Protein AF-A0A315V9Z5-F1 (afdb_monomer_lite)

Structure (mmCIF, N/CA/C/O backbone):
data_AF-A0A315V9Z5-F1
#
_entry.id   AF-A0A315V9Z5-F1
#
loop_
_atom_site.group_PDB
_atom_site.id
_atom_site.type_symbol
_atom_site.label_atom_id
_atom_site.label_alt_id
_atom_site.label_comp_id
_atom_site.label_asym_id
_atom_site.label_entity_id
_atom_site.label_seq_id
_atom_site.pdbx_PDB_ins_code
_atom_site.Cartn_x
_atom_site.Cartn_y
_atom_site.Cartn_z
_atom_site.occupancy
_atom_site.B_iso_or_equiv
_atom_site.auth_seq_id
_atom_site.auth_comp_id
_atom_site.auth_asym_id
_atom_site.auth_atom_id
_atom_site.pdbx_PDB_model_num
ATOM 1 N N . MET A 1 1 ? -3.131 -20.290 6.566 1.00 26.69 1 MET A N 1
ATOM 2 C CA . MET A 1 1 ? -3.897 -19.032 6.702 1.00 26.69 1 MET A CA 1
ATOM 3 C C . MET A 1 1 ? -3.314 -18.050 5.711 1.00 26.69 1 MET A C 1
ATOM 5 O O . MET A 1 1 ? -2.236 -17.522 5.949 1.00 26.69 1 MET A O 1
ATOM 9 N N . VAL A 1 2 ? -3.954 -17.948 4.553 1.00 24.91 2 VAL A N 1
ATOM 10 C CA . VAL A 1 2 ? -3.508 -17.170 3.398 1.00 24.91 2 VAL A CA 1
ATOM 11 C C . VAL A 1 2 ? -4.516 -16.037 3.210 1.00 24.91 2 VAL A C 1
ATOM 13 O O . VAL A 1 2 ? -5.715 -16.285 3.276 1.00 24.91 2 VAL A O 1
ATOM 16 N N . ASN A 1 3 ? -3.983 -14.833 2.989 1.00 29.97 3 ASN A N 1
ATOM 17 C CA . ASN A 1 3 ? -4.651 -13.592 2.585 1.00 29.97 3 ASN A CA 1
ATOM 18 C C . ASN A 1 3 ? -5.651 -12.970 3.579 1.00 29.97 3 ASN A C 1
ATOM 20 O O . ASN A 1 3 ? -6.036 -13.560 4.581 1.00 29.97 3 ASN A O 1
ATOM 24 N N . SER A 1 4 ? -5.991 -11.720 3.270 1.00 28.45 4 SER A N 1
ATOM 25 C CA . SER A 1 4 ? -6.770 -10.746 4.035 1.00 28.45 4 SER A CA 1
ATOM 26 C C . SER A 1 4 ? -6.000 -9.913 5.045 1.00 28.45 4 SER A C 1
ATOM 28 O O . SER A 1 4 ? -5.252 -10.386 5.902 1.00 28.45 4 SER A O 1
ATOM 30 N N . VAL A 1 5 ? -6.213 -8.612 4.896 1.00 32.12 5 VAL A N 1
ATOM 31 C CA . VAL A 1 5 ? -5.803 -7.584 5.831 1.00 32.12 5 VAL A CA 1
ATOM 32 C C . VAL A 1 5 ? -6.252 -8.018 7.224 1.00 32.12 5 VAL A C 1
ATOM 34 O O . VAL A 1 5 ? -7.415 -8.367 7.422 1.00 32.12 5 VAL A O 1
ATOM 37 N N . LYS A 1 6 ? -5.320 -8.091 8.179 1.00 34.19 6 LYS A N 1
ATOM 38 C CA . LYS A 1 6 ? -5.619 -8.565 9.534 1.00 34.19 6 LYS A CA 1
ATOM 39 C C . LYS A 1 6 ? -6.559 -7.575 10.222 1.00 34.19 6 LYS A C 1
ATOM 41 O O . LYS A 1 6 ? -6.104 -6.678 10.923 1.00 34.19 6 LYS A O 1
ATOM 46 N N . CYS A 1 7 ? -7.865 -7.764 10.080 1.00 34.59 7 CYS A N 1
ATOM 47 C CA . CYS A 1 7 ? -8.822 -7.266 11.052 1.00 34.59 7 CYS A CA 1
ATOM 48 C C . CYS A 1 7 ? -8.898 -8.308 12.176 1.00 34.59 7 CYS A C 1
ATOM 50 O O . CYS A 1 7 ? -9.718 -9.223 12.152 1.00 34.59 7 CYS A O 1
ATOM 52 N N . CYS A 1 8 ? -7.980 -8.227 13.142 1.00 33.66 8 CYS A N 1
ATOM 53 C CA . CYS A 1 8 ? -8.177 -8.929 14.407 1.00 33.66 8 CYS A CA 1
ATOM 54 C C . CYS A 1 8 ? -9.201 -8.123 15.206 1.00 33.66 8 CYS A C 1
ATOM 56 O O . CYS A 1 8 ? -8.848 -7.146 15.865 1.00 33.66 8 CYS A O 1
ATOM 58 N N . VAL A 1 9 ? -10.470 -8.519 15.137 1.00 34.41 9 VAL A N 1
ATOM 59 C CA . VAL A 1 9 ? -11.463 -8.067 16.110 1.00 34.41 9 VAL A CA 1
ATOM 60 C C . VAL A 1 9 ? -11.293 -8.941 17.346 1.00 34.41 9 VAL A C 1
ATOM 62 O O . VAL A 1 9 ? -11.812 -10.055 17.417 1.00 34.41 9 VAL A O 1
ATOM 65 N N . GLU A 1 10 ? -10.515 -8.466 18.316 1.00 33.28 10 GLU A N 1
ATOM 66 C CA . GLU A 1 10 ? -10.499 -9.082 19.639 1.00 33.28 10 GLU A CA 1
ATOM 67 C C . GLU A 1 10 ? -11.743 -8.603 20.397 1.00 33.28 10 GLU A C 1
ATOM 69 O O . GLU A 1 10 ? -11.770 -7.516 20.971 1.00 33.28 10 GLU A O 1
ATOM 74 N N . VAL A 1 11 ? -12.809 -9.404 20.358 1.00 33.16 11 VAL A N 1
ATOM 75 C CA . VAL A 1 11 ? -13.989 -9.192 21.202 1.00 33.16 11 VAL A CA 1
ATOM 76 C C . VAL A 1 11 ? -13.659 -9.741 22.591 1.00 33.16 11 VAL A C 1
ATOM 78 O O . VAL A 1 11 ? -13.939 -10.902 22.891 1.00 33.16 11 VAL A O 1
ATOM 81 N N . GLN A 1 12 ? -13.037 -8.934 23.453 1.00 32.81 12 GLN A N 1
ATOM 82 C CA . GLN A 1 12 ? -12.938 -9.282 24.872 1.00 32.81 12 GLN A CA 1
ATOM 83 C C . GLN A 1 12 ? -14.286 -9.012 25.547 1.00 32.81 12 GLN A C 1
ATOM 85 O O . GLN A 1 12 ? -14.516 -7.953 26.125 1.00 32.81 12 GLN A O 1
ATOM 90 N N . GLN A 1 13 ? -15.195 -9.991 25.494 1.00 31.02 13 GLN A N 1
ATOM 91 C CA . GLN A 1 13 ? -16.302 -10.016 26.446 1.00 31.02 13 GLN A CA 1
ATOM 92 C C . GLN A 1 13 ? -15.731 -10.268 27.841 1.00 31.02 13 GLN A C 1
ATOM 94 O O . GLN A 1 13 ? -14.993 -11.222 28.085 1.00 31.02 13 GLN A O 1
ATOM 99 N N . ASN A 1 14 ? -16.047 -9.345 28.738 1.00 28.72 14 ASN A N 1
ATOM 100 C CA . ASN A 1 14 ? -15.496 -9.228 30.074 1.00 28.72 14 ASN A CA 1
ATOM 101 C C . ASN A 1 14 ? -15.898 -10.438 30.947 1.00 28.72 14 ASN A C 1
ATOM 103 O O . ASN A 1 14 ? -16.959 -10.428 31.568 1.00 28.72 14 ASN A O 1
ATOM 107 N N . GLN A 1 15 ? -15.063 -11.480 31.012 1.00 30.72 15 GLN A N 1
ATOM 108 C CA . GLN A 1 15 ? -15.116 -12.510 32.057 1.00 30.72 15 GLN A CA 1
ATOM 109 C C . GLN A 1 15 ? -13.707 -12.823 32.587 1.00 30.72 15 GLN A C 1
ATOM 111 O O . GLN A 1 15 ? -12.725 -12.864 31.849 1.00 30.72 15 GLN A O 1
ATOM 116 N N . ARG A 1 16 ? -13.629 -12.945 33.917 1.00 30.02 16 ARG A N 1
ATOM 117 C CA . ARG A 1 16 ? -12.427 -12.891 34.767 1.00 30.02 16 ARG A CA 1
ATOM 118 C C . ARG A 1 16 ? -11.393 -14.004 34.507 1.00 30.02 16 ARG A C 1
ATOM 120 O O . ARG A 1 16 ? -11.752 -15.142 34.249 1.00 30.02 16 ARG A O 1
ATOM 127 N N . CYS A 1 17 ? -10.128 -13.605 34.692 1.00 30.67 17 CYS A N 1
ATOM 128 C CA . CYS A 1 17 ? -8.871 -14.327 34.964 1.00 30.67 17 CYS A CA 1
ATOM 129 C C . CYS A 1 17 ? -8.783 -15.862 34.844 1.00 30.67 17 CYS A C 1
ATOM 131 O O . CYS A 1 17 ? -9.481 -16.597 35.532 1.00 30.67 17 CYS A O 1
ATOM 133 N N . GLY A 1 18 ? -7.718 -16.312 34.166 1.00 28.02 18 GLY A N 1
ATOM 134 C CA . GLY A 1 18 ? -7.110 -17.635 34.344 1.00 28.02 18 GLY A CA 1
ATOM 135 C C . GLY A 1 18 ? -6.062 -17.947 33.267 1.00 28.02 18 GLY A C 1
ATOM 136 O O . GLY A 1 18 ? -6.334 -17.839 32.078 1.00 28.02 18 GLY A O 1
ATOM 137 N N . SER A 1 19 ? -4.848 -18.286 33.685 1.00 35.38 19 SER A N 1
ATOM 138 C CA . SER A 1 19 ? -3.609 -18.399 32.907 1.00 35.38 19 SER A CA 1
ATOM 139 C C . SER A 1 19 ? -3.633 -19.461 31.788 1.00 35.38 19 SER A C 1
ATOM 141 O O . SER A 1 19 ? -3.708 -20.650 32.068 1.00 35.38 19 SER A O 1
ATOM 143 N N . SER A 1 20 ? -3.516 -19.043 30.520 1.00 33.03 20 SER A N 1
ATOM 144 C CA . SER A 1 20 ? -2.887 -19.773 29.392 1.00 33.03 20 SER A CA 1
ATOM 145 C C . SER A 1 20 ? -3.008 -18.936 28.105 1.00 33.03 20 SER A C 1
ATOM 147 O O . SER A 1 20 ? -4.073 -18.421 27.745 1.00 33.03 20 SER A O 1
ATOM 149 N N . ILE A 1 21 ? -1.876 -18.716 27.436 1.00 46.12 21 ILE A N 1
ATOM 150 C CA . ILE A 1 21 ? -1.764 -17.877 26.238 1.00 46.12 21 ILE A CA 1
ATOM 151 C C . ILE A 1 21 ? -2.423 -18.630 25.067 1.00 46.12 21 ILE A C 1
ATOM 153 O O . ILE A 1 21 ? -1.930 -19.660 24.627 1.00 46.12 21 ILE A O 1
ATOM 157 N N . PHE A 1 22 ? -3.574 -18.108 24.622 1.00 39.97 22 PHE A N 1
ATOM 158 C CA . PHE A 1 22 ? -4.490 -18.622 23.588 1.00 39.97 22 PHE A CA 1
ATOM 159 C C . PHE A 1 22 ? -5.373 -19.833 23.944 1.00 39.97 22 PHE A C 1
ATOM 161 O O . PHE A 1 22 ? -5.335 -20.873 23.297 1.00 39.97 22 PHE A O 1
ATOM 168 N N . SER A 1 23 ? -6.293 -19.664 24.900 1.00 36.78 23 SER A N 1
ATOM 169 C CA . SER A 1 23 ? -7.534 -20.459 24.907 1.00 36.78 23 SER A CA 1
ATOM 170 C C . SER A 1 23 ? -8.282 -20.397 23.560 1.00 36.78 23 SER A C 1
ATOM 172 O O . SER A 1 23 ? -8.574 -19.323 23.019 1.00 36.78 23 SER A O 1
ATOM 174 N N . VAL A 1 24 ? -8.598 -21.580 23.034 1.00 42.47 24 VAL A N 1
ATOM 175 C CA . VAL A 1 24 ? -9.500 -21.805 21.898 1.00 42.47 24 VAL A CA 1
ATOM 176 C C . VAL A 1 24 ? -10.834 -21.097 22.182 1.00 42.47 24 VAL A C 1
ATOM 178 O O . VAL A 1 24 ? -11.410 -21.279 23.251 1.00 42.47 24 VAL A O 1
ATOM 181 N N . GLY A 1 25 ? -11.301 -20.252 21.255 1.00 63.09 25 GLY A N 1
ATOM 182 C CA . GLY A 1 25 ? -12.595 -19.553 21.347 1.00 63.09 25 GLY A CA 1
ATOM 183 C C . GLY A 1 25 ? -12.552 -18.023 21.483 1.00 63.09 25 GLY A C 1
ATOM 184 O O . GLY A 1 25 ? -13.593 -17.390 21.327 1.00 63.09 25 GLY A O 1
ATOM 185 N N . ARG A 1 26 ? -11.382 -17.402 21.713 1.00 82.88 26 ARG A N 1
ATOM 186 C CA . ARG A 1 26 ? -11.255 -15.927 21.843 1.00 82.88 26 ARG A CA 1
ATOM 187 C C . ARG A 1 26 ? -10.955 -15.171 20.545 1.00 82.88 26 ARG A C 1
ATOM 189 O O . ARG A 1 26 ? -11.132 -13.959 20.495 1.00 82.88 26 ARG A O 1
ATOM 196 N N . VAL A 1 27 ? -10.505 -15.867 19.503 1.00 85.00 27 VAL A N 1
ATOM 197 C CA . VAL A 1 27 ? -10.177 -15.275 18.198 1.00 85.00 27 VAL A CA 1
ATOM 198 C C . VAL A 1 27 ? -11.054 -15.921 17.137 1.00 85.00 27 VAL A C 1
ATOM 200 O O . VAL A 1 27 ? -11.088 -17.146 17.024 1.00 85.00 27 VAL A O 1
ATOM 203 N N . LYS A 1 28 ? -11.749 -15.096 16.355 1.00 85.94 28 LYS A N 1
ATOM 204 C CA . LYS A 1 28 ? -12.573 -15.534 15.228 1.00 85.94 28 LYS A CA 1
ATOM 205 C C . LYS A 1 28 ? -11.993 -14.939 13.940 1.00 85.94 28 LYS A C 1
ATOM 207 O O . LYS A 1 28 ? -12.144 -13.738 13.726 1.00 85.94 28 LYS A O 1
ATOM 212 N N . PRO A 1 29 ? -11.273 -15.728 13.124 1.00 87.69 29 PRO A N 1
ATOM 213 C CA . PRO A 1 29 ? -10.699 -15.224 11.886 1.00 87.69 29 PRO A CA 1
ATOM 214 C C . PRO A 1 29 ? -11.799 -15.007 10.846 1.00 87.69 29 PRO A C 1
ATOM 216 O O . PRO A 1 29 ? -12.636 -15.882 10.630 1.00 87.69 29 PRO A O 1
ATOM 219 N N . LEU A 1 30 ? -11.760 -13.855 10.182 1.00 88.81 30 LEU A N 1
ATOM 220 C CA . LEU A 1 30 ? -12.608 -13.536 9.041 1.00 88.81 30 LEU A CA 1
ATOM 221 C C . LEU A 1 30 ? -11.722 -13.290 7.828 1.00 88.81 30 LEU A C 1
ATOM 223 O O . LEU A 1 30 ? -10.805 -12.471 7.880 1.00 88.81 30 LEU A O 1
ATOM 227 N N . LEU A 1 31 ? -11.993 -14.019 6.750 1.00 90.25 31 LEU A N 1
ATOM 228 C CA . LEU A 1 31 ? -11.321 -13.824 5.476 1.00 90.25 31 LEU A CA 1
ATOM 229 C C . LEU A 1 31 ? -12.132 -12.819 4.659 1.00 90.25 31 LEU A C 1
ATOM 231 O O . LEU A 1 31 ? -13.250 -13.119 4.246 1.00 90.25 31 LEU A O 1
ATOM 235 N N . GLY A 1 32 ? -11.566 -11.636 4.442 1.00 90.50 32 GLY A N 1
ATOM 236 C CA . GLY A 1 32 ? -12.125 -10.653 3.528 1.00 90.50 32 GLY A CA 1
ATOM 237 C C . GLY A 1 32 ? -11.253 -9.430 3.272 1.00 90.50 32 GLY A C 1
ATOM 238 O O . GLY A 1 32 ? -10.163 -9.278 3.828 1.00 90.50 32 GLY A O 1
ATOM 239 N N . ARG A 1 33 ? -11.728 -8.567 2.384 1.00 91.12 33 ARG A N 1
ATOM 240 C CA . ARG A 1 33 ? -11.227 -7.210 2.161 1.00 91.12 33 ARG A CA 1
ATOM 241 C C . ARG A 1 33 ? -11.829 -6.263 3.202 1.00 91.12 33 ARG A C 1
ATOM 243 O O . ARG A 1 33 ? -12.778 -6.616 3.901 1.00 91.12 33 ARG A O 1
ATOM 250 N N . PHE A 1 34 ? -11.296 -5.054 3.323 1.00 89.38 34 PHE A N 1
ATOM 251 C CA . PHE A 1 34 ? -11.876 -4.054 4.219 1.00 89.38 34 PHE A CA 1
ATOM 252 C C . PHE A 1 34 ? -13.230 -3.549 3.723 1.00 89.38 34 PHE A C 1
ATOM 254 O O . PHE A 1 34 ? -14.106 -3.275 4.540 1.00 89.38 34 PHE A O 1
ATOM 261 N N . SER A 1 35 ? -13.437 -3.523 2.408 1.00 89.44 35 SER A N 1
ATOM 262 C CA . SER A 1 35 ? -14.747 -3.318 1.785 1.00 89.44 35 SER A CA 1
ATOM 263 C C . SER A 1 35 ? -15.793 -4.369 2.169 1.00 89.44 35 SER A C 1
ATOM 265 O O . SER A 1 35 ? -16.982 -4.071 2.193 1.00 89.44 35 SER A O 1
ATOM 267 N N . GLU A 1 36 ? -15.368 -5.575 2.548 1.00 92.44 36 GLU A N 1
ATOM 268 C CA . GLU A 1 36 ? -16.249 -6.670 2.975 1.00 92.44 36 GLU A CA 1
ATOM 269 C C . GLU A 1 36 ? -16.503 -6.657 4.497 1.00 92.44 36 GLU A C 1
ATOM 271 O O . GLU A 1 36 ? -17.314 -7.438 5.000 1.00 92.44 36 GLU A O 1
ATOM 276 N N . LEU A 1 37 ? -15.821 -5.786 5.256 1.00 90.75 37 LEU A N 1
ATOM 277 C CA . LEU A 1 37 ? -15.784 -5.849 6.719 1.00 90.75 37 LEU A CA 1
ATOM 278 C C . LEU A 1 37 ? -17.164 -5.666 7.362 1.00 90.75 37 LEU A C 1
ATOM 280 O O . LEU A 1 37 ? -17.493 -6.383 8.302 1.00 90.75 37 LEU A O 1
ATOM 284 N N . GLU A 1 38 ? -17.989 -4.747 6.863 1.00 90.25 38 GLU A N 1
ATOM 285 C CA . GLU A 1 38 ? -19.333 -4.513 7.408 1.00 90.25 38 GLU A CA 1
ATOM 286 C C . GLU A 1 38 ? -20.228 -5.755 7.287 1.00 90.25 38 GLU A C 1
ATOM 288 O O . GLU A 1 38 ? -20.870 -6.166 8.259 1.00 90.25 38 GLU A O 1
ATOM 293 N N . ALA A 1 39 ? -20.213 -6.400 6.118 1.00 92.88 39 ALA A N 1
ATOM 294 C CA . ALA A 1 39 ? -20.953 -7.633 5.879 1.00 92.88 39 ALA A CA 1
ATOM 295 C C . ALA A 1 39 ? -20.433 -8.774 6.767 1.00 92.88 39 ALA A C 1
ATOM 297 O O . ALA A 1 39 ? -21.218 -9.511 7.364 1.00 92.88 39 ALA A O 1
ATOM 298 N N . LEU A 1 40 ? -19.111 -8.891 6.919 1.00 92.75 40 LEU A N 1
ATOM 299 C CA . LEU A 1 40 ? -18.489 -9.904 7.772 1.00 92.75 40 LEU A CA 1
ATOM 300 C C . LEU A 1 40 ? -18.859 -9.730 9.251 1.00 92.75 40 LEU A C 1
ATOM 302 O O . LEU A 1 40 ? -19.211 -10.708 9.910 1.00 92.75 40 LEU A O 1
ATOM 306 N N . LEU A 1 41 ? -18.832 -8.498 9.770 1.00 91.06 41 LEU A N 1
ATOM 307 C CA . LEU A 1 41 ? -19.254 -8.198 11.142 1.00 91.06 41 LEU A CA 1
ATOM 308 C C . LEU A 1 41 ? -20.744 -8.496 11.348 1.00 91.06 41 LEU A C 1
ATOM 310 O O . LEU A 1 41 ? -21.119 -9.103 12.355 1.00 91.06 41 LEU A O 1
ATOM 314 N N . SER A 1 42 ? -21.578 -8.136 10.372 1.00 91.50 42 SER A N 1
ATOM 315 C CA . SER A 1 42 ? -23.021 -8.396 10.402 1.00 91.50 42 SER A CA 1
ATOM 316 C C . SER A 1 42 ? -23.325 -9.896 10.433 1.00 91.50 42 SER A C 1
ATOM 318 O O . SER A 1 42 ? -24.103 -10.347 11.271 1.00 91.50 42 SER A O 1
ATOM 320 N N . ASN A 1 43 ? -22.635 -10.696 9.613 1.00 92.75 43 ASN A N 1
ATOM 321 C CA . ASN A 1 43 ? -22.766 -12.159 9.595 1.00 92.75 43 ASN A CA 1
ATOM 322 C C . ASN A 1 43 ? -22.348 -12.815 10.921 1.00 92.75 43 ASN A C 1
ATOM 324 O O . ASN A 1 43 ? -22.820 -13.896 11.269 1.00 92.75 43 ASN A O 1
ATOM 328 N N . MET A 1 44 ? -21.479 -12.157 11.690 1.00 89.81 44 MET A N 1
ATOM 329 C CA . MET A 1 44 ? -21.108 -12.581 13.039 1.00 89.81 44 MET A CA 1
ATOM 330 C C . MET A 1 44 ? -22.071 -12.101 14.132 1.00 89.81 44 MET A C 1
ATOM 332 O O . MET A 1 44 ? -21.835 -12.388 15.309 1.00 89.81 44 MET A O 1
ATOM 336 N N . ASN A 1 45 ? -23.134 -11.378 13.770 1.00 91.44 45 ASN A N 1
ATOM 337 C CA . ASN A 1 45 ? -24.039 -10.682 14.685 1.00 91.44 45 ASN A CA 1
ATOM 338 C C . ASN A 1 45 ? -23.324 -9.654 15.584 1.00 91.44 45 ASN A C 1
ATOM 340 O O . ASN A 1 45 ? -23.743 -9.407 16.719 1.00 91.44 45 ASN A O 1
ATOM 344 N N . ILE A 1 46 ? -22.234 -9.050 15.096 1.00 88.69 46 ILE A N 1
ATOM 345 C CA . ILE A 1 46 ? -21.551 -7.956 15.792 1.00 88.69 46 ILE A CA 1
ATOM 346 C C . ILE A 1 46 ? -22.309 -6.665 15.494 1.00 88.69 46 ILE A C 1
ATOM 348 O O . ILE A 1 46 ? -22.385 -6.215 14.355 1.00 88.69 46 ILE A O 1
ATOM 352 N N . LYS A 1 47 ? -22.884 -6.065 16.538 1.00 88.31 47 LYS A N 1
ATOM 353 C CA . LYS A 1 47 ? -23.674 -4.835 16.420 1.00 88.31 47 LYS A CA 1
ATOM 354 C C . LYS A 1 47 ? -22.772 -3.618 16.216 1.00 88.31 47 LYS A C 1
ATOM 356 O O . LYS A 1 47 ? -21.681 -3.542 16.787 1.00 88.31 47 LYS A O 1
ATOM 361 N N . SER A 1 48 ? -23.258 -2.619 15.489 1.00 89.44 48 SER A N 1
ATOM 362 C CA . SER A 1 48 ? -22.628 -1.296 15.450 1.00 89.44 48 SER A CA 1
ATOM 363 C C . SER A 1 48 ? -22.482 -0.725 16.863 1.00 89.44 48 SER A C 1
ATOM 365 O O . SER A 1 48 ? -23.332 -0.945 17.725 1.00 89.44 48 SER A O 1
ATOM 367 N N . GLY A 1 49 ? -21.387 -0.012 17.118 1.00 90.62 49 GLY A N 1
ATOM 368 C CA . GLY A 1 49 ? -21.110 0.557 18.436 1.00 90.62 49 GLY A CA 1
ATOM 369 C C . GLY A 1 49 ? -20.797 -0.458 19.543 1.00 90.62 49 GLY A C 1
ATOM 370 O O . GLY A 1 49 ? -20.873 -0.091 20.711 1.00 90.62 49 GLY A O 1
ATOM 371 N N . SER A 1 50 ? -20.470 -1.714 19.217 1.00 91.31 50 SER A N 1
ATOM 372 C CA . SER A 1 50 ? -20.195 -2.759 20.219 1.00 91.31 50 SER A CA 1
ATOM 373 C C . SER A 1 50 ? -18.717 -3.127 20.377 1.00 91.31 50 SER A C 1
ATOM 375 O O . SER A 1 50 ? -18.373 -3.838 21.318 1.00 91.31 50 SER A O 1
ATOM 377 N N . ILE A 1 51 ? -17.832 -2.641 19.498 1.00 93.06 51 ILE A N 1
ATOM 378 C CA . ILE A 1 51 ? -16.403 -2.985 19.518 1.00 93.06 51 ILE A CA 1
ATOM 379 C C . ILE A 1 51 ? -15.622 -2.021 20.423 1.00 93.06 51 ILE A C 1
ATOM 381 O O . ILE A 1 51 ? -15.729 -0.804 20.292 1.00 93.06 51 ILE A O 1
ATOM 385 N N . ASP A 1 52 ? -14.783 -2.543 21.319 1.00 93.62 52 ASP A N 1
ATOM 386 C CA . ASP A 1 52 ? -13.954 -1.724 22.218 1.00 93.62 52 ASP A CA 1
ATOM 387 C C . ASP A 1 52 ? -12.766 -1.058 21.517 1.00 93.62 52 ASP A C 1
ATOM 389 O O . ASP A 1 52 ? -12.404 0.085 21.818 1.00 93.62 52 ASP A O 1
ATOM 393 N N . ALA A 1 53 ? -12.130 -1.787 20.602 1.00 95.25 53 ALA A N 1
ATOM 394 C CA . ALA A 1 53 ? -10.961 -1.327 19.878 1.00 95.25 53 ALA A CA 1
ATOM 395 C C . ALA A 1 53 ? -10.871 -1.951 18.483 1.00 95.25 53 ALA A C 1
ATOM 397 O O . ALA A 1 53 ? -11.216 -3.112 18.281 1.00 95.25 53 ALA A O 1
ATOM 398 N N . VAL A 1 54 ? -10.349 -1.180 17.533 1.00 94.62 54 VAL A N 1
ATOM 399 C CA . VAL A 1 54 ? -10.024 -1.633 16.181 1.00 94.62 54 VAL A CA 1
ATOM 400 C C . VAL A 1 54 ? -8.555 -1.330 15.922 1.00 94.62 54 VAL A C 1
ATOM 402 O O . VAL A 1 54 ? -8.108 -0.196 16.098 1.00 94.62 54 VAL A O 1
ATOM 405 N N . LEU A 1 55 ? -7.811 -2.347 15.489 1.00 95.75 55 LEU A N 1
ATOM 406 C CA . LEU A 1 55 ? -6.449 -2.217 14.988 1.00 95.75 55 LEU A CA 1
ATOM 407 C C . LEU A 1 55 ? -6.453 -2.459 13.478 1.00 95.75 55 LEU A C 1
ATOM 409 O O . LEU A 1 55 ? -6.805 -3.548 13.032 1.00 95.75 55 LEU A O 1
ATOM 413 N N . LEU A 1 56 ? -6.033 -1.457 12.709 1.00 94.31 56 LEU A N 1
ATOM 4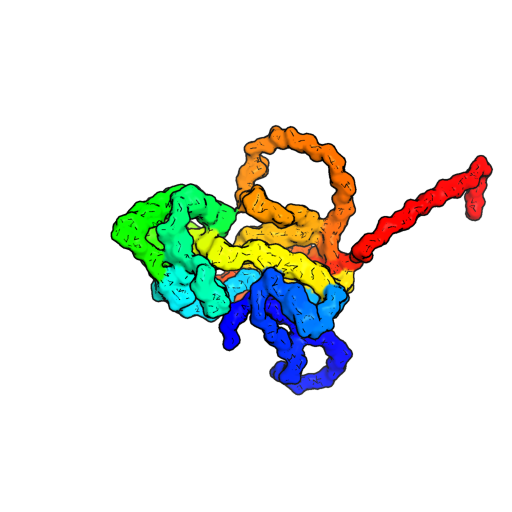14 C CA . LEU A 1 56 ? -5.799 -1.576 11.273 1.00 94.31 56 LEU A CA 1
ATOM 415 C C . LEU A 1 56 ? -4.296 -1.508 11.007 1.00 94.31 56 LEU A C 1
ATOM 417 O O . LEU A 1 56 ? -3.657 -0.484 11.249 1.00 94.31 56 LEU A O 1
ATOM 421 N N . ASP A 1 57 ? -3.739 -2.603 10.507 1.00 93.12 57 ASP A N 1
ATOM 422 C CA . ASP A 1 57 ? -2.369 -2.667 10.008 1.00 93.12 57 ASP A CA 1
ATOM 423 C C . ASP A 1 57 ? -2.416 -2.651 8.473 1.00 93.12 57 ASP A C 1
ATOM 425 O O . ASP A 1 57 ? -2.830 -3.632 7.857 1.00 93.12 57 ASP A O 1
ATOM 429 N N . ALA A 1 58 ? -2.061 -1.514 7.864 1.00 89.81 58 ALA A N 1
ATOM 430 C CA . ALA A 1 58 ? -2.130 -1.316 6.412 1.00 89.81 58 ALA A CA 1
ATOM 431 C C . ALA A 1 58 ? -0.961 -1.974 5.650 1.00 89.81 58 ALA A C 1
ATOM 433 O O . ALA A 1 58 ? -0.924 -1.960 4.423 1.00 89.81 58 ALA A O 1
ATOM 434 N N . GLY A 1 59 ? 0.023 -2.536 6.358 1.00 79.00 59 GLY A N 1
ATOM 435 C CA . GLY A 1 59 ? 1.204 -3.122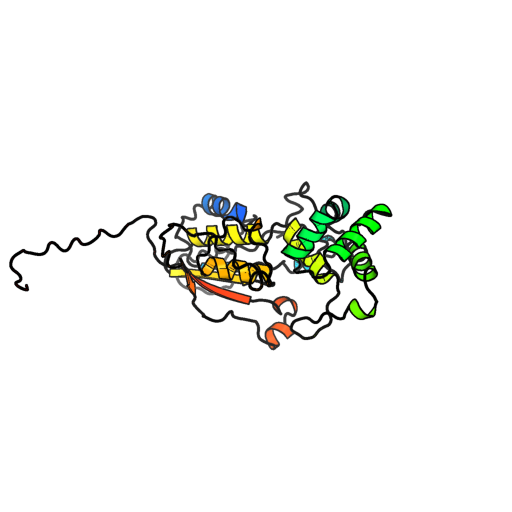 5.736 1.00 79.00 59 GLY A CA 1
ATOM 436 C C . GLY A 1 59 ? 0.927 -4.441 5.017 1.00 79.00 59 GLY A C 1
ATOM 437 O O . GLY A 1 59 ? 0.051 -5.220 5.386 1.00 79.00 59 GLY A O 1
ATOM 438 N N . CYS A 1 60 ? 1.758 -4.753 4.020 1.00 80.50 60 CYS A N 1
ATOM 439 C CA . CYS A 1 60 ? 1.807 -6.104 3.469 1.00 80.50 60 CYS A CA 1
ATOM 440 C C . CYS A 1 60 ? 2.353 -7.086 4.509 1.00 80.50 60 CYS A C 1
ATOM 442 O O . CYS A 1 60 ? 3.310 -6.794 5.232 1.00 80.50 60 CYS A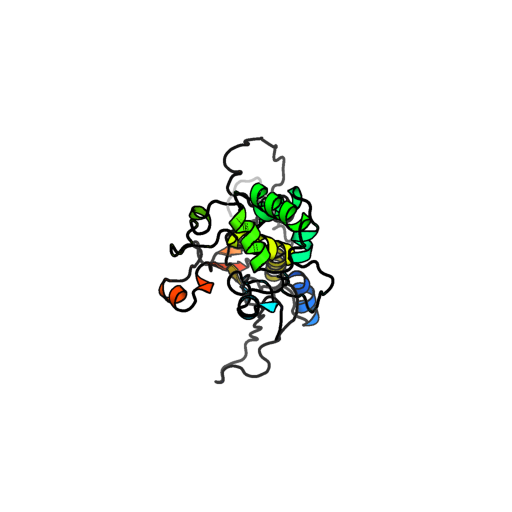 O 1
ATOM 444 N N . SER A 1 61 ? 1.800 -8.293 4.519 1.00 81.75 61 SER A N 1
ATOM 445 C CA . SER A 1 61 ? 2.297 -9.382 5.352 1.00 81.75 61 SER A CA 1
ATOM 446 C C . SER A 1 61 ? 3.706 -9.816 4.937 1.00 81.75 61 SER A C 1
ATOM 448 O O . SER A 1 61 ? 4.094 -9.755 3.767 1.00 81.75 61 SER A O 1
ATOM 450 N N . SER A 1 62 ? 4.463 -10.350 5.896 1.00 79.38 62 SER A N 1
ATOM 451 C CA . SER A 1 62 ? 5.767 -10.955 5.619 1.00 79.38 62 SER A CA 1
ATOM 452 C C . SER A 1 62 ? 5.693 -12.044 4.550 1.00 79.38 62 SER A C 1
ATOM 454 O O . SER A 1 62 ? 6.533 -12.072 3.661 1.00 79.38 62 SER A O 1
ATOM 456 N N . MET A 1 63 ? 4.649 -12.879 4.580 1.00 80.00 63 MET A N 1
ATOM 457 C CA . MET A 1 63 ? 4.456 -13.963 3.612 1.00 80.00 63 MET A CA 1
ATOM 458 C C . MET A 1 63 ? 4.371 -13.445 2.170 1.00 80.00 63 MET A C 1
ATOM 460 O O . MET A 1 63 ? 4.981 -14.033 1.284 1.00 80.00 63 MET A O 1
ATOM 464 N N . GLN A 1 64 ? 3.697 -12.311 1.947 1.00 84.25 64 GLN A N 1
ATOM 465 C CA . GLN A 1 64 ? 3.611 -11.677 0.624 1.00 84.25 64 GLN A CA 1
ATOM 466 C C . GLN A 1 64 ? 4.970 -11.161 0.136 1.00 84.25 64 GLN A C 1
ATOM 468 O O . GLN A 1 64 ? 5.283 -11.271 -1.044 1.00 84.25 64 GLN A O 1
ATOM 473 N N . MET A 1 65 ? 5.786 -10.606 1.035 1.00 81.19 65 MET A N 1
ATOM 474 C CA . MET A 1 65 ? 7.099 -10.052 0.684 1.00 81.19 65 MET A CA 1
ATOM 475 C C . MET A 1 65 ? 8.186 -11.128 0.542 1.00 81.19 65 MET A C 1
ATOM 477 O O . MET A 1 65 ? 9.167 -10.927 -0.177 1.00 81.19 65 MET A O 1
ATOM 481 N N . ASP A 1 66 ? 8.047 -12.244 1.260 1.00 85.25 66 ASP A N 1
ATOM 482 C CA . ASP A 1 66 ? 9.060 -13.296 1.335 1.00 85.25 66 ASP A CA 1
ATOM 483 C C . ASP A 1 66 ? 8.938 -14.357 0.243 1.00 85.25 66 ASP A C 1
ATOM 485 O O . ASP A 1 66 ? 9.959 -14.945 -0.124 1.00 85.25 66 ASP A O 1
ATOM 489 N N . GLN A 1 67 ? 7.740 -14.570 -0.294 1.00 89.69 67 GLN A N 1
ATOM 490 C CA . GLN A 1 67 ? 7.488 -15.495 -1.398 1.00 89.69 67 GLN A CA 1
ATOM 491 C C . GLN A 1 67 ? 7.714 -14.783 -2.733 1.00 89.69 67 GLN A C 1
ATOM 493 O O . GLN A 1 67 ? 7.033 -13.806 -3.049 1.00 89.69 67 GLN A O 1
ATOM 498 N N . ALA A 1 68 ? 8.682 -15.258 -3.517 1.00 92.38 68 ALA A N 1
ATOM 499 C CA . ALA A 1 68 ? 9.026 -14.642 -4.798 1.00 92.38 68 ALA A CA 1
ATOM 500 C C . ALA A 1 68 ? 7.850 -14.722 -5.784 1.00 92.38 68 ALA A C 1
ATOM 502 O O . ALA A 1 68 ? 7.567 -13.770 -6.506 1.00 92.38 68 ALA A O 1
ATOM 503 N N . GLU A 1 69 ? 7.109 -15.826 -5.725 1.00 93.69 69 GLU A N 1
ATOM 504 C CA . GLU A 1 69 ? 5.962 -16.179 -6.561 1.00 93.69 69 GLU A CA 1
ATOM 505 C C . GLU A 1 69 ? 4.817 -15.165 -6.447 1.00 93.69 69 GLU A C 1
ATOM 507 O O . GLU A 1 69 ? 4.031 -15.017 -7.377 1.00 93.69 69 GLU A O 1
ATOM 512 N N . ARG A 1 70 ? 4.745 -14.425 -5.331 1.00 93.62 70 ARG A N 1
ATOM 513 C CA . ARG A 1 70 ? 3.741 -13.377 -5.103 1.00 93.62 70 ARG A CA 1
ATOM 514 C C . ARG A 1 70 ? 4.056 -12.070 -5.841 1.00 93.62 70 ARG A C 1
ATOM 516 O O . ARG A 1 70 ? 3.178 -11.220 -5.966 1.00 93.62 70 ARG A O 1
ATOM 523 N N . GLY A 1 71 ? 5.296 -11.866 -6.292 1.00 94.69 71 GLY A N 1
ATOM 524 C CA . GLY A 1 71 ? 5.666 -10.718 -7.127 1.00 94.69 71 GLY A CA 1
ATOM 525 C C . GLY A 1 71 ? 5.820 -9.371 -6.412 1.00 94.69 71 GLY A C 1
ATOM 526 O O . GLY A 1 71 ? 5.934 -8.343 -7.073 1.00 94.69 71 GLY A O 1
ATOM 527 N N . PHE A 1 72 ? 5.839 -9.333 -5.074 1.00 92.00 72 PHE A N 1
ATOM 528 C CA . PHE A 1 72 ? 5.970 -8.077 -4.309 1.00 92.00 72 PHE A CA 1
ATOM 529 C C . PHE A 1 72 ? 7.422 -7.612 -4.139 1.00 92.00 72 PHE A C 1
ATOM 531 O O . PHE A 1 72 ? 7.680 -6.441 -3.845 1.00 92.00 72 PHE A O 1
ATOM 538 N N . SER A 1 73 ? 8.382 -8.529 -4.263 1.00 88.38 73 SER A N 1
ATOM 539 C CA . SER A 1 73 ? 9.782 -8.253 -3.958 1.00 88.38 73 SER A CA 1
ATOM 540 C C . SER A 1 73 ? 10.547 -7.721 -5.166 1.00 88.38 73 SER A C 1
ATOM 542 O O . SER A 1 73 ? 10.437 -8.230 -6.277 1.00 88.38 73 SER A O 1
ATOM 544 N N . LEU A 1 74 ? 11.394 -6.722 -4.910 1.00 85.44 74 LEU A N 1
ATOM 545 C CA . LEU A 1 74 ? 12.422 -6.264 -5.847 1.00 85.44 74 LEU A CA 1
ATOM 546 C C . LEU A 1 74 ? 13.690 -7.124 -5.809 1.00 85.44 74 LEU A C 1
ATOM 548 O O . LEU A 1 74 ? 14.454 -7.130 -6.767 1.00 85.44 74 LEU A O 1
ATOM 552 N N . SER A 1 75 ? 13.965 -7.792 -4.686 1.00 86.25 75 SER A N 1
ATOM 553 C CA . SER A 1 75 ? 15.201 -8.563 -4.503 1.00 86.25 75 SER A CA 1
ATOM 554 C C . SER A 1 75 ? 15.061 -10.025 -4.913 1.00 86.25 75 SER A C 1
ATOM 556 O O . SER A 1 75 ? 16.065 -10.664 -5.211 1.00 86.25 75 SER A O 1
ATOM 558 N N . LYS A 1 76 ? 13.834 -10.554 -4.928 1.00 89.56 76 LYS A N 1
ATOM 559 C CA . LYS A 1 76 ? 13.524 -11.930 -5.325 1.00 89.56 76 LYS A CA 1
ATOM 560 C C . LYS A 1 76 ? 12.755 -11.892 -6.641 1.00 89.56 76 LYS A C 1
ATOM 562 O O . LYS A 1 76 ? 11.726 -11.225 -6.721 1.00 89.56 76 LYS A O 1
ATOM 567 N N . ASP A 1 77 ? 13.274 -12.570 -7.659 1.00 96.12 77 ASP A N 1
ATOM 568 C CA . ASP A 1 77 ? 12.632 -12.596 -8.971 1.00 96.12 77 ASP A CA 1
ATOM 569 C C . ASP A 1 77 ? 11.439 -13.554 -8.988 1.00 96.12 77 ASP A C 1
ATOM 571 O O . ASP A 1 77 ? 11.564 -14.715 -8.603 1.00 96.12 77 ASP A O 1
ATOM 575 N N . GLY A 1 78 ? 10.301 -13.097 -9.495 1.00 96.62 78 GLY A N 1
ATOM 576 C CA . GLY A 1 78 ? 9.079 -13.889 -9.596 1.00 96.62 78 GLY A CA 1
ATOM 577 C C . GLY A 1 78 ? 8.103 -13.318 -10.622 1.00 96.62 78 GLY A C 1
ATOM 578 O O . GLY A 1 78 ? 8.412 -12.302 -11.253 1.00 96.62 78 GLY A O 1
ATOM 579 N N . PRO A 1 79 ? 6.938 -13.961 -10.815 1.00 97.44 79 PRO A N 1
ATOM 580 C CA . PRO A 1 79 ? 5.864 -13.422 -11.641 1.00 97.44 79 PRO A CA 1
ATOM 581 C C . PRO A 1 79 ? 5.483 -12.017 -11.173 1.00 97.44 79 PRO A C 1
ATOM 583 O O . PRO A 1 79 ? 5.426 -11.746 -9.973 1.00 97.44 79 PRO A O 1
ATOM 586 N N . LEU A 1 80 ? 5.218 -11.112 -12.110 1.00 98.00 80 LEU A N 1
ATOM 587 C CA . LEU A 1 80 ? 4.771 -9.756 -11.809 1.00 98.00 80 LEU A CA 1
ATOM 588 C C . LEU A 1 80 ? 3.272 -9.767 -11.449 1.00 98.00 80 LEU A C 1
ATOM 590 O O . LEU A 1 80 ? 2.441 -9.298 -12.213 1.00 98.00 80 LEU A O 1
ATOM 594 N N . ASP A 1 81 ? 2.925 -10.342 -10.294 1.00 96.94 81 ASP A N 1
ATOM 595 C CA . ASP A 1 81 ? 1.530 -10.500 -9.858 1.00 96.94 81 ASP A CA 1
ATOM 596 C C . ASP A 1 81 ? 1.072 -9.343 -8.947 1.00 96.94 81 ASP A C 1
ATOM 598 O O . ASP A 1 81 ? 0.252 -8.519 -9.346 1.00 96.94 81 ASP A O 1
ATOM 602 N N . MET A 1 82 ? 1.644 -9.236 -7.741 1.00 96.00 82 MET A N 1
ATOM 603 C CA . MET A 1 82 ? 1.317 -8.227 -6.717 1.00 96.00 82 MET A CA 1
ATOM 604 C C . MET A 1 82 ? -0.121 -8.235 -6.174 1.00 96.00 82 MET A C 1
ATOM 606 O O . MET A 1 82 ? -0.444 -7.362 -5.367 1.00 96.00 82 MET A O 1
ATOM 610 N N . ARG A 1 83 ? -0.988 -9.194 -6.521 1.00 94.88 83 ARG A N 1
ATOM 611 C CA . ARG A 1 83 ? -2.317 -9.299 -5.902 1.00 94.88 83 ARG A CA 1
ATOM 612 C C . ARG A 1 83 ? -2.192 -9.848 -4.487 1.00 94.88 83 ARG A C 1
ATOM 614 O O . ARG A 1 83 ? -1.578 -10.891 -4.228 1.00 94.88 83 ARG A O 1
ATOM 621 N N . MET A 1 84 ? -2.803 -9.156 -3.534 1.00 91.81 84 MET A N 1
ATOM 622 C CA . MET A 1 84 ? -2.896 -9.597 -2.147 1.00 91.81 84 MET A CA 1
ATOM 623 C C . MET A 1 84 ? -3.854 -10.770 -2.002 1.00 91.81 84 MET A C 1
ATOM 625 O O . MET A 1 84 ? -3.637 -11.582 -1.110 1.00 91.81 84 MET A O 1
ATOM 629 N N . ASP A 1 85 ? -4.840 -10.883 -2.890 1.00 88.50 85 ASP A N 1
ATOM 630 C CA . ASP A 1 85 ? -5.930 -11.852 -2.809 1.00 88.50 85 ASP A CA 1
ATOM 631 C C . ASP A 1 85 ? -6.219 -12.537 -4.157 1.00 88.50 85 ASP A C 1
ATOM 633 O O . ASP A 1 85 ? -7.366 -12.709 -4.565 1.00 88.50 85 ASP A O 1
ATOM 637 N N . GLY A 1 86 ? -5.150 -12.892 -4.878 1.00 85.81 86 GLY A N 1
ATOM 638 C CA . GLY A 1 86 ? -5.244 -13.467 -6.226 1.00 85.81 86 GLY A CA 1
ATOM 639 C C . GLY A 1 86 ? -5.929 -14.837 -6.289 1.00 85.81 86 GLY A C 1
ATOM 640 O O . GLY A 1 86 ? -6.461 -15.191 -7.330 1.00 85.81 86 GLY A O 1
ATOM 641 N N . GLU A 1 87 ? -5.965 -15.592 -5.185 1.00 86.50 87 GLU A N 1
ATOM 642 C CA . GLU A 1 87 ? -6.646 -16.897 -5.131 1.00 86.50 87 GLU A CA 1
ATOM 643 C C . GLU A 1 87 ? -8.174 -16.758 -5.098 1.00 86.50 87 GLU A C 1
ATOM 645 O O . GLU A 1 87 ? -8.864 -17.505 -5.786 1.00 86.50 87 GLU A O 1
ATOM 650 N N . ARG A 1 88 ? -8.715 -15.794 -4.333 1.00 91.06 88 ARG A N 1
ATOM 651 C CA . ARG A 1 88 ? -10.165 -15.523 -4.320 1.00 91.06 88 ARG A CA 1
ATOM 652 C C . ARG A 1 88 ? -10.627 -14.777 -5.569 1.00 91.06 88 ARG A C 1
ATOM 654 O O . ARG A 1 88 ? -11.797 -14.866 -5.926 1.00 91.06 88 ARG A O 1
ATOM 661 N N . TYR A 1 89 ? -9.719 -14.043 -6.211 1.00 88.19 89 TYR A N 1
ATOM 662 C CA . TYR A 1 89 ? -10.015 -13.158 -7.335 1.00 88.19 89 TYR A CA 1
ATOM 663 C C . TYR A 1 89 ? -9.047 -13.387 -8.509 1.00 88.19 89 TYR A C 1
ATOM 665 O O . TYR A 1 89 ? -8.249 -12.498 -8.825 1.00 88.19 89 TYR A O 1
ATOM 673 N N . PRO A 1 90 ? -9.100 -14.563 -9.164 1.00 89.50 90 PRO A N 1
ATOM 674 C CA . PRO A 1 90 ? -8.162 -14.922 -10.229 1.00 89.50 90 PRO A CA 1
ATOM 675 C C . PRO A 1 90 ? -8.290 -14.027 -11.466 1.00 89.50 90 PRO A C 1
ATOM 677 O O . PRO A 1 90 ? -7.282 -13.772 -12.124 1.00 89.50 90 PRO A O 1
ATOM 680 N N . ASP A 1 91 ? -9.488 -13.500 -11.727 1.00 91.50 91 ASP A N 1
ATOM 681 C CA . ASP A 1 91 ? -9.787 -12.636 -12.877 1.00 91.50 91 ASP A CA 1
ATOM 682 C C . ASP A 1 91 ? -9.421 -11.161 -12.639 1.00 91.50 91 ASP A C 1
ATOM 684 O O . ASP A 1 91 ? -9.499 -10.337 -13.550 1.00 91.50 91 ASP A O 1
ATOM 688 N N . MET A 1 92 ? -9.030 -10.796 -11.411 1.00 92.44 92 MET A N 1
ATOM 689 C CA . MET A 1 92 ? -8.602 -9.431 -11.115 1.00 92.44 92 MET A CA 1
ATOM 690 C C . MET A 1 92 ? -7.250 -9.157 -11.791 1.00 92.44 92 MET A C 1
ATOM 692 O O . MET A 1 92 ? -6.331 -9.965 -11.605 1.00 92.44 92 MET A O 1
ATOM 696 N N . PRO A 1 93 ? -7.092 -8.021 -12.502 1.00 95.50 93 PRO A N 1
ATOM 697 C CA . PRO A 1 93 ? -5.840 -7.676 -13.166 1.00 95.50 93 PRO A CA 1
ATOM 698 C C . PRO A 1 93 ? -4.656 -7.691 -12.202 1.00 95.50 93 PRO A C 1
ATOM 700 O O . PRO A 1 93 ? -4.692 -7.074 -11.134 1.00 95.50 93 PRO A O 1
ATOM 703 N N . CYS A 1 94 ? -3.591 -8.383 -12.587 1.00 97.69 94 CYS A N 1
ATOM 704 C CA . CYS A 1 94 ? -2.331 -8.383 -11.861 1.00 97.69 94 CYS A CA 1
ATOM 705 C C . CYS A 1 94 ? -1.407 -7.255 -12.352 1.00 97.69 94 CYS A C 1
ATOM 707 O O . CYS A 1 94 ? -1.686 -6.563 -13.335 1.00 97.69 94 CYS A O 1
ATOM 709 N N . ALA A 1 95 ? -0.271 -7.047 -11.686 1.00 98.12 95 ALA A N 1
ATOM 710 C CA . ALA A 1 95 ? 0.679 -6.005 -12.068 1.00 98.12 95 ALA A CA 1
ATOM 711 C C . ALA A 1 95 ? 1.216 -6.186 -13.501 1.00 98.12 95 ALA A C 1
ATOM 713 O O . ALA A 1 95 ? 1.450 -5.183 -14.178 1.00 98.12 95 ALA A O 1
ATOM 714 N N . ALA A 1 96 ? 1.371 -7.424 -13.984 1.00 98.38 96 ALA A N 1
ATOM 715 C CA . ALA A 1 96 ? 1.741 -7.714 -15.366 1.00 98.38 96 ALA A CA 1
ATOM 716 C C . ALA A 1 96 ? 0.674 -7.204 -16.344 1.00 98.38 96 ALA A C 1
ATOM 718 O O . ALA A 1 96 ? 1.018 -6.558 -17.334 1.00 98.38 96 ALA A O 1
ATOM 719 N N . ASP A 1 97 ? -0.609 -7.417 -16.052 1.00 98.12 97 ASP A N 1
ATOM 720 C CA . ASP A 1 97 ? -1.703 -6.924 -16.895 1.00 98.12 97 ASP A CA 1
ATOM 721 C C . ASP A 1 97 ? -1.680 -5.399 -16.948 1.00 98.12 97 ASP A C 1
ATOM 723 O O . ASP A 1 97 ? -1.702 -4.809 -18.027 1.00 98.12 97 ASP A O 1
ATOM 727 N N . VAL A 1 98 ? -1.521 -4.749 -15.793 1.00 98.12 98 VAL A N 1
ATOM 728 C CA . VAL A 1 98 ? -1.445 -3.285 -15.684 1.00 98.12 98 VAL A CA 1
ATOM 729 C C . VAL A 1 98 ? -0.314 -2.719 -16.546 1.00 98.12 98 VAL A C 1
ATOM 731 O O . VAL A 1 98 ? -0.547 -1.809 -17.344 1.00 98.12 98 VAL A O 1
ATOM 734 N N . VAL A 1 99 ? 0.909 -3.251 -16.428 1.00 98.31 99 VAL A N 1
ATOM 735 C CA . VAL A 1 99 ? 2.057 -2.720 -17.186 1.00 98.31 99 VAL A CA 1
ATOM 736 C C . VAL A 1 99 ? 2.000 -3.057 -18.671 1.00 98.31 99 VAL A C 1
ATOM 738 O O . VAL A 1 99 ? 2.556 -2.300 -19.467 1.00 98.31 99 VAL A O 1
ATOM 741 N N . ASN A 1 100 ? 1.338 -4.147 -19.067 1.00 98.56 100 ASN A N 1
ATOM 742 C CA . ASN A 1 100 ? 1.273 -4.564 -20.468 1.00 98.56 100 ASN A CA 1
ATOM 743 C C . ASN A 1 100 ? 0.070 -3.983 -21.233 1.00 98.56 100 ASN A C 1
ATOM 745 O O . ASN A 1 100 ? 0.145 -3.878 -22.455 1.00 98.56 100 ASN A O 1
ATOM 749 N N . THR A 1 101 ? -0.995 -3.553 -20.548 1.00 97.19 101 THR A N 1
ATOM 750 C CA . THR A 1 101 ? -2.249 -3.111 -21.198 1.00 97.19 101 THR A CA 1
ATOM 751 C C . THR A 1 101 ? -2.487 -1.603 -21.143 1.00 97.19 101 THR A C 1
ATOM 753 O O . THR A 1 101 ? -2.848 -1.011 -22.159 1.00 97.19 101 THR A O 1
ATOM 756 N N . LEU A 1 102 ? -2.248 -0.950 -19.999 1.00 97.81 102 LEU A N 1
ATOM 757 C CA . LEU A 1 102 ? -2.578 0.469 -19.830 1.00 97.81 102 LEU A CA 1
ATOM 758 C C . LEU A 1 102 ? -1.760 1.364 -20.757 1.00 97.81 102 LEU A C 1
ATOM 760 O O . LEU A 1 102 ? -0.590 1.091 -21.031 1.00 97.81 102 LEU A O 1
ATOM 764 N N . ASP A 1 103 ? -2.344 2.461 -21.228 1.00 97.81 103 ASP A N 1
ATOM 765 C CA . ASP A 1 103 ? -1.600 3.441 -22.013 1.00 97.81 103 ASP A CA 1
ATOM 766 C C . ASP A 1 103 ? -0.527 4.166 -21.171 1.00 97.81 103 ASP A C 1
ATOM 768 O O . ASP A 1 103 ? -0.469 4.092 -19.937 1.00 97.81 103 ASP A O 1
ATOM 772 N N . GLN A 1 104 ? 0.363 4.885 -21.856 1.00 97.75 104 GLN A N 1
ATOM 773 C CA . GLN A 1 104 ? 1.465 5.600 -21.215 1.00 97.75 104 GLN A CA 1
ATOM 774 C C . GLN A 1 104 ? 0.986 6.664 -20.211 1.00 97.75 104 GLN A C 1
ATOM 776 O O . GLN A 1 104 ? 1.653 6.899 -19.198 1.00 97.75 104 GLN A O 1
ATOM 781 N N . GLN A 1 105 ? -0.132 7.337 -20.490 1.00 97.44 105 GLN A N 1
ATOM 782 C CA . GLN A 1 105 ? -0.658 8.413 -19.654 1.00 97.44 105 GLN A CA 1
ATOM 783 C C . GLN A 1 105 ? -1.272 7.853 -18.370 1.00 97.44 105 GLN A C 1
ATOM 785 O O . GLN A 1 105 ? -1.001 8.382 -17.288 1.00 97.44 105 GLN A O 1
ATOM 790 N N . ALA A 1 106 ? -2.031 6.765 -18.467 1.00 97.31 106 ALA A N 1
ATOM 791 C CA . ALA A 1 106 ? -2.585 6.031 -17.342 1.00 97.31 106 ALA A CA 1
ATOM 792 C C . ALA A 1 106 ? -1.463 5.495 -16.441 1.00 97.31 106 ALA A C 1
ATOM 794 O O . ALA A 1 106 ? -1.452 5.776 -15.241 1.00 97.31 106 ALA A O 1
ATOM 795 N N . LEU A 1 107 ? -0.438 4.851 -17.018 1.00 97.94 107 LEU A N 1
ATOM 796 C CA . LEU A 1 107 ? 0.741 4.402 -16.265 1.00 97.94 107 LEU A CA 1
ATOM 797 C C . LEU A 1 107 ? 1.448 5.564 -15.560 1.00 97.94 107 LEU A C 1
ATOM 799 O O . LEU A 1 107 ? 1.748 5.487 -14.369 1.00 97.94 107 LEU A O 1
ATOM 803 N N . ALA A 1 108 ? 1.690 6.675 -16.259 1.00 97.81 108 ALA A N 1
ATOM 804 C CA . ALA A 1 108 ? 2.305 7.849 -15.645 1.00 97.81 108 ALA A CA 1
ATOM 805 C C . ALA A 1 108 ? 1.447 8.422 -14.502 1.00 97.81 108 ALA A C 1
ATOM 807 O O . ALA A 1 108 ? 1.995 8.878 -13.495 1.00 97.81 108 ALA A O 1
ATOM 808 N N . SER A 1 109 ? 0.121 8.379 -14.633 1.00 96.31 109 SER A N 1
ATOM 809 C CA . SER A 1 109 ? -0.821 8.849 -13.613 1.00 96.31 109 SER A CA 1
ATOM 810 C C . SER A 1 109 ? -0.759 7.980 -12.358 1.00 96.31 109 SER A C 1
ATOM 812 O O . SER A 1 109 ? -0.575 8.519 -11.268 1.00 96.31 109 SER A O 1
ATOM 814 N N . ILE A 1 110 ? -0.767 6.652 -12.511 1.00 96.12 110 ILE A N 1
ATOM 815 C CA . ILE A 1 110 ? -0.597 5.677 -11.419 1.00 96.12 110 ILE A CA 1
ATOM 816 C C . ILE A 1 110 ? 0.728 5.908 -10.683 1.00 96.12 110 ILE A C 1
ATOM 818 O O . ILE A 1 110 ? 0.755 6.070 -9.462 1.00 96.12 110 ILE A O 1
ATOM 822 N N . LEU A 1 111 ? 1.841 5.993 -11.420 1.00 96.75 111 LEU A N 1
ATOM 823 C CA . LEU A 1 111 ? 3.171 6.204 -10.836 1.00 96.75 111 LEU A CA 1
ATOM 824 C C . LEU A 1 111 ? 3.272 7.539 -10.085 1.00 96.75 111 LEU A C 1
ATOM 826 O O . LEU A 1 111 ? 3.924 7.627 -9.041 1.00 96.75 111 LEU A O 1
ATOM 830 N N . THR A 1 112 ? 2.612 8.578 -10.598 1.00 94.94 112 THR A N 1
ATOM 831 C CA . THR A 1 112 ? 2.569 9.894 -9.953 1.00 94.94 112 THR A CA 1
ATOM 832 C C . THR A 1 112 ? 1.727 9.849 -8.680 1.00 94.94 112 THR A C 1
ATOM 834 O O . THR A 1 112 ? 2.197 10.291 -7.632 1.00 94.94 112 THR A O 1
ATOM 837 N N . ALA A 1 113 ? 0.507 9.313 -8.761 1.00 91.19 113 ALA A N 1
ATOM 838 C CA . ALA A 1 113 ? -0.462 9.319 -7.671 1.00 91.19 113 ALA A CA 1
ATOM 839 C C . ALA A 1 113 ? -0.046 8.397 -6.518 1.00 91.19 113 ALA A C 1
ATOM 841 O O . ALA A 1 113 ? -0.021 8.830 -5.366 1.00 91.19 113 ALA A O 1
ATOM 842 N N . TYR A 1 114 ? 0.339 7.158 -6.829 1.00 94.25 114 TYR A N 1
ATOM 843 C CA . TYR A 1 114 ? 0.581 6.121 -5.823 1.00 94.25 114 TYR A CA 1
ATOM 844 C C . TYR A 1 114 ? 2.067 5.915 -5.488 1.00 94.25 114 TYR A C 1
ATOM 846 O O . TYR A 1 114 ? 2.418 5.454 -4.400 1.00 94.25 114 TYR A O 1
ATOM 854 N N . GLY A 1 115 ? 2.970 6.297 -6.393 1.00 92.69 115 GLY A N 1
ATOM 855 C CA . GLY A 1 115 ? 4.418 6.228 -6.166 1.00 92.69 115 GLY A CA 1
ATOM 856 C C . GLY A 1 115 ? 5.040 7.533 -5.668 1.00 92.69 115 GLY A C 1
ATOM 857 O O . GLY A 1 115 ? 6.195 7.534 -5.232 1.00 92.69 115 GLY A O 1
ATOM 858 N N . GLU A 1 116 ? 4.321 8.659 -5.771 1.00 91.81 116 GLU A N 1
ATOM 859 C CA . GLU A 1 116 ? 4.898 10.009 -5.667 1.00 91.81 116 GLU A CA 1
ATOM 860 C C . GLU A 1 116 ? 6.194 10.108 -6.517 1.00 91.81 116 GLU A C 1
ATOM 862 O O . GLU A 1 116 ? 7.245 10.582 -6.056 1.00 91.81 116 GLU A O 1
ATOM 867 N N . GLU A 1 117 ? 6.163 9.543 -7.733 1.00 93.06 117 GLU A N 1
ATOM 868 C CA . GLU A 1 117 ? 7.325 9.362 -8.608 1.00 93.06 117 GLU A CA 1
ATOM 869 C C . GLU A 1 117 ? 7.542 10.572 -9.526 1.00 93.06 117 GLU A C 1
ATOM 871 O O . GLU A 1 117 ? 6.743 10.869 -10.410 1.00 93.06 117 GLU A O 1
ATOM 876 N N . ARG A 1 118 ? 8.675 11.264 -9.352 1.00 90.88 118 ARG A N 1
ATOM 877 C CA . ARG A 1 118 ? 9.005 12.478 -10.121 1.00 90.88 118 ARG A CA 1
ATOM 878 C C . ARG A 1 118 ? 9.288 12.183 -11.590 1.00 90.88 118 ARG A C 1
ATOM 880 O O . ARG A 1 118 ? 9.053 13.034 -12.441 1.00 90.88 118 ARG A O 1
ATOM 887 N N . HIS A 1 119 ? 9.792 10.991 -11.891 1.00 94.19 119 HIS A N 1
ATOM 888 C CA . HIS A 1 119 ? 10.112 10.565 -13.249 1.00 94.19 119 HIS A CA 1
ATOM 889 C C . HIS A 1 119 ? 9.014 9.689 -13.866 1.00 94.19 119 HIS A C 1
ATOM 891 O O . HIS A 1 119 ? 9.293 8.939 -14.800 1.00 94.19 119 HIS A O 1
ATOM 897 N N . ALA A 1 120 ? 7.772 9.790 -13.377 1.00 95.94 120 ALA A N 1
ATOM 898 C CA . ALA A 1 120 ? 6.658 8.929 -13.770 1.00 95.94 120 ALA A CA 1
ATOM 899 C C . ALA A 1 120 ? 6.480 8.822 -15.291 1.00 95.94 120 ALA A C 1
ATOM 901 O O . ALA A 1 120 ? 6.408 7.719 -15.817 1.00 95.94 120 ALA A O 1
ATOM 902 N N . ARG A 1 121 ? 6.504 9.951 -16.016 1.00 97.12 121 ARG A N 1
ATOM 903 C CA . ARG A 1 121 ? 6.377 9.960 -17.487 1.00 97.12 121 ARG A CA 1
ATOM 904 C C . ARG A 1 121 ? 7.514 9.219 -18.190 1.00 97.12 121 ARG A C 1
ATOM 906 O O . ARG A 1 121 ? 7.263 8.498 -19.149 1.00 97.12 121 ARG A O 1
ATOM 913 N N . LYS A 1 122 ? 8.751 9.389 -17.709 1.00 97.62 122 LYS A N 1
ATOM 914 C CA . LYS A 1 122 ? 9.937 8.727 -18.273 1.00 97.62 122 LYS A CA 1
ATOM 915 C C . LYS A 1 122 ? 9.878 7.218 -18.042 1.00 97.62 122 LYS A C 1
ATOM 917 O O . LYS A 1 122 ? 10.139 6.450 -18.956 1.00 97.62 122 LYS A O 1
ATOM 922 N N . ILE A 1 123 ? 9.496 6.812 -16.832 1.00 98.00 123 ILE A N 1
ATOM 923 C CA . ILE A 1 123 ? 9.345 5.403 -16.461 1.00 98.00 123 ILE A CA 1
ATOM 924 C C . ILE A 1 123 ? 8.207 4.755 -17.255 1.00 98.00 123 ILE A C 1
ATOM 926 O O . ILE A 1 123 ? 8.403 3.687 -17.821 1.00 98.00 123 ILE A O 1
ATOM 930 N N . ALA A 1 124 ? 7.050 5.414 -17.358 1.00 98.44 124 ALA A N 1
ATOM 931 C CA . ALA A 1 124 ? 5.922 4.927 -18.148 1.00 98.44 124 ALA A CA 1
ATOM 932 C C . ALA A 1 124 ? 6.287 4.762 -19.631 1.00 98.44 124 ALA A C 1
ATOM 934 O O . ALA A 1 124 ? 5.968 3.738 -20.223 1.00 98.44 124 ALA A O 1
ATOM 935 N N . SER A 1 125 ? 7.008 5.728 -20.214 1.00 98.44 125 SER A N 1
ATOM 936 C CA . SER A 1 125 ? 7.522 5.616 -21.585 1.00 98.44 125 SER A CA 1
ATOM 937 C C . SER A 1 125 ? 8.444 4.404 -21.743 1.00 98.44 125 SER A C 1
ATOM 939 O O . SER A 1 125 ? 8.235 3.607 -22.649 1.00 98.44 125 SER A O 1
ATOM 941 N N . ALA A 1 126 ? 9.399 4.204 -20.828 1.00 98.31 126 ALA A N 1
ATOM 942 C CA . ALA A 1 126 ? 10.299 3.051 -20.874 1.00 98.31 126 ALA A CA 1
ATOM 943 C C . ALA A 1 126 ? 9.554 1.707 -20.774 1.00 98.31 126 ALA A C 1
ATOM 945 O O . ALA A 1 126 ? 9.901 0.767 -21.482 1.00 98.31 126 ALA A O 1
ATOM 946 N N . ILE A 1 127 ? 8.513 1.623 -19.939 1.00 98.50 127 ILE A N 1
ATOM 947 C CA . ILE A 1 127 ? 7.649 0.436 -19.828 1.00 98.50 127 ILE A CA 1
ATOM 948 C C . ILE A 1 127 ? 6.922 0.163 -21.151 1.00 98.50 127 ILE A C 1
ATOM 950 O O . ILE A 1 127 ? 6.927 -0.972 -21.624 1.00 98.50 127 ILE A O 1
ATOM 954 N N . VAL A 1 128 ? 6.333 1.195 -21.763 1.00 98.44 128 VAL A N 1
ATOM 955 C CA . VAL A 1 128 ? 5.601 1.068 -23.033 1.00 98.44 128 VAL A CA 1
ATOM 956 C C . VAL A 1 128 ? 6.524 0.664 -24.183 1.00 98.44 128 VAL A C 1
ATOM 958 O O . VAL A 1 128 ? 6.145 -0.184 -24.985 1.00 98.44 128 VAL A O 1
ATOM 961 N N . GLU A 1 129 ? 7.737 1.212 -24.255 1.00 98.06 129 GLU A N 1
ATOM 962 C CA . GLU A 1 129 ? 8.710 0.798 -25.271 1.00 98.06 129 GLU A CA 1
ATOM 963 C C . GLU A 1 129 ? 9.204 -0.634 -25.039 1.00 98.06 129 GLU A C 1
ATOM 965 O O . GLU A 1 129 ? 9.271 -1.423 -25.978 1.00 98.06 129 GLU A O 1
ATOM 970 N N . ALA A 1 130 ? 9.484 -1.018 -23.790 1.00 98.00 130 ALA A N 1
ATOM 971 C CA . ALA A 1 130 ? 9.944 -2.368 -23.476 1.00 98.00 130 ALA A CA 1
ATOM 972 C C . ALA A 1 130 ? 8.900 -3.438 -23.835 1.00 98.00 130 ALA A C 1
ATOM 974 O O . ALA A 1 130 ? 9.243 -4.441 -24.466 1.00 98.00 130 ALA A O 1
ATOM 975 N N . ARG A 1 131 ? 7.619 -3.207 -23.506 1.00 97.38 131 ARG A N 1
ATOM 976 C CA . ARG A 1 131 ? 6.550 -4.181 -23.785 1.00 97.38 131 ARG A CA 1
ATOM 977 C C . ARG A 1 131 ? 6.243 -4.367 -25.273 1.00 97.38 131 ARG A C 1
ATOM 979 O O . ARG A 1 131 ? 5.665 -5.385 -25.636 1.00 97.38 131 ARG A O 1
ATOM 986 N N . ARG A 1 132 ? 6.623 -3.410 -26.135 1.00 96.62 132 ARG A N 1
ATOM 987 C CA . ARG A 1 132 ? 6.522 -3.562 -27.601 1.00 96.62 132 ARG A CA 1
ATOM 988 C C . ARG A 1 132 ? 7.473 -4.625 -28.136 1.00 96.62 132 ARG A C 1
ATOM 990 O O . ARG A 1 132 ? 7.188 -5.213 -29.171 1.00 96.62 132 ARG A O 1
ATOM 997 N N . VAL A 1 133 ? 8.595 -4.843 -27.450 1.00 96.38 133 VAL A N 1
ATOM 998 C CA . VAL A 1 133 ? 9.575 -5.869 -27.816 1.00 96.38 133 VAL A CA 1
ATOM 999 C C . VAL A 1 133 ? 9.168 -7.212 -27.225 1.00 96.38 133 VAL A C 1
ATOM 1001 O O . VAL A 1 133 ? 9.063 -8.187 -27.957 1.00 96.38 133 VAL A O 1
ATOM 1004 N N . ASN A 1 134 ? 8.931 -7.265 -25.911 1.00 95.88 134 ASN A N 1
ATOM 1005 C CA . ASN A 1 134 ? 8.485 -8.470 -25.214 1.00 95.88 134 ASN A CA 1
ATOM 1006 C C . ASN A 1 134 ? 7.594 -8.104 -24.018 1.00 95.88 134 ASN A C 1
ATOM 1008 O O . ASN A 1 134 ? 7.955 -7.188 -23.274 1.00 95.88 134 ASN A O 1
ATOM 1012 N N . PRO A 1 135 ? 6.496 -8.841 -23.762 1.00 97.75 135 PRO A N 1
ATOM 1013 C CA . PRO A 1 135 ? 5.676 -8.637 -22.572 1.00 97.75 135 PRO A CA 1
ATOM 1014 C C . PRO A 1 135 ? 6.492 -8.712 -21.275 1.00 97.75 135 PRO A C 1
ATOM 1016 O O . PRO A 1 135 ? 7.323 -9.605 -21.088 1.00 97.75 135 PRO A O 1
ATOM 1019 N N . ILE A 1 136 ? 6.225 -7.789 -20.351 1.00 98.44 136 ILE A N 1
ATOM 1020 C CA . ILE A 1 136 ? 6.884 -7.743 -19.042 1.00 98.44 136 ILE A CA 1
ATOM 1021 C C . ILE A 1 136 ? 6.117 -8.665 -18.096 1.00 98.44 136 ILE A C 1
ATOM 1023 O O . ILE A 1 136 ? 5.005 -8.343 -17.684 1.00 98.44 136 ILE A O 1
ATOM 1027 N N . THR A 1 137 ? 6.699 -9.809 -17.748 1.00 98.12 137 THR A N 1
ATOM 1028 C CA . THR A 1 137 ? 6.021 -10.861 -16.967 1.00 98.12 137 THR A CA 1
ATOM 1029 C C . THR A 1 137 ? 6.661 -11.112 -15.607 1.00 98.12 137 THR A C 1
ATOM 1031 O O . THR A 1 137 ? 6.045 -11.751 -14.754 1.00 98.12 137 THR A O 1
ATOM 1034 N N . ARG A 1 138 ? 7.876 -10.600 -15.370 1.00 98.12 138 ARG A N 1
ATOM 1035 C CA . ARG A 1 138 ? 8.632 -10.816 -14.127 1.00 98.12 138 ARG A CA 1
ATOM 1036 C C . ARG A 1 138 ? 9.053 -9.533 -13.424 1.00 98.12 138 ARG A C 1
ATOM 1038 O O . ARG A 1 138 ? 9.253 -8.488 -14.048 1.00 98.12 138 ARG A O 1
ATOM 1045 N N . THR A 1 139 ? 9.245 -9.629 -12.110 1.00 97.56 139 THR A N 1
ATOM 1046 C CA . THR A 1 139 ? 9.659 -8.501 -11.269 1.00 97.56 139 THR A CA 1
ATOM 1047 C C . THR A 1 139 ? 11.034 -7.961 -11.663 1.00 97.56 139 THR A C 1
ATOM 1049 O O . THR A 1 139 ? 11.173 -6.744 -11.809 1.00 97.56 139 THR A O 1
ATOM 1052 N N . GLN A 1 140 ? 12.037 -8.809 -11.927 1.00 96.62 140 GLN A N 1
ATOM 1053 C CA . GLN A 1 140 ? 13.348 -8.306 -12.358 1.00 96.62 140 GLN A CA 1
ATOM 1054 C C . GLN A 1 140 ? 13.305 -7.650 -13.735 1.00 96.62 140 GLN A C 1
ATOM 1056 O O . GLN A 1 140 ? 13.962 -6.634 -13.930 1.00 96.62 140 GLN A O 1
ATOM 1061 N N . GLN A 1 141 ? 12.483 -8.149 -14.665 1.00 97.50 141 GLN A N 1
ATOM 1062 C CA . GLN A 1 141 ? 12.314 -7.508 -15.975 1.00 97.50 141 GLN A CA 1
ATOM 1063 C C . GLN A 1 141 ? 11.817 -6.070 -15.813 1.00 97.50 141 GLN A C 1
ATOM 1065 O O . GLN A 1 141 ? 12.420 -5.142 -16.353 1.00 97.50 141 GLN A O 1
ATOM 1070 N N . LEU A 1 142 ? 10.769 -5.864 -15.006 1.00 98.00 142 LEU A N 1
ATOM 1071 C CA . LEU A 1 142 ? 10.279 -4.521 -14.709 1.00 98.00 142 LEU A CA 1
ATOM 1072 C C . LEU A 1 142 ? 11.362 -3.671 -14.027 1.00 98.00 142 LEU A C 1
ATOM 1074 O O . LEU A 1 142 ? 11.585 -2.529 -14.423 1.00 98.00 142 LEU A O 1
ATOM 1078 N N . ALA A 1 143 ? 12.061 -4.212 -13.026 1.00 97.06 143 ALA A N 1
ATOM 1079 C CA . ALA A 1 143 ? 13.121 -3.490 -12.328 1.00 97.06 143 ALA A CA 1
ATOM 1080 C C . ALA A 1 143 ? 14.248 -3.048 -13.280 1.00 97.06 143 ALA A C 1
ATOM 1082 O O . ALA A 1 143 ? 14.689 -1.898 -13.198 1.00 97.06 143 ALA A O 1
ATOM 1083 N N . SER A 1 144 ? 14.660 -3.917 -14.207 1.00 96.12 144 SER A N 1
ATOM 1084 C CA . SER A 1 144 ? 15.660 -3.633 -15.238 1.00 96.12 144 SER A CA 1
ATOM 1085 C C . SER A 1 144 ? 15.186 -2.578 -16.233 1.00 96.12 144 SER A C 1
ATOM 1087 O O . SER A 1 144 ? 15.952 -1.668 -16.536 1.00 96.12 144 SER A O 1
ATOM 1089 N N . VAL A 1 145 ? 13.929 -2.633 -16.688 1.00 97.25 145 VAL A N 1
ATOM 1090 C CA . VAL A 1 145 ? 13.344 -1.603 -17.568 1.00 97.25 145 VAL A CA 1
ATOM 1091 C C . VAL A 1 145 ? 13.359 -0.237 -16.885 1.00 97.25 145 VAL A C 1
ATOM 1093 O O . VAL A 1 145 ? 13.808 0.753 -17.467 1.00 97.25 145 VAL A O 1
ATOM 1096 N N . VAL A 1 146 ? 12.930 -0.174 -15.620 1.00 96.88 146 VAL A N 1
ATOM 1097 C CA . VAL A 1 146 ? 12.949 1.081 -14.860 1.00 96.88 146 VAL A CA 1
ATOM 1098 C C . VAL A 1 146 ? 14.379 1.573 -14.650 1.00 96.88 146 VAL A C 1
ATOM 1100 O O . VAL A 1 146 ? 14.625 2.763 -14.813 1.00 96.88 146 VAL A O 1
ATOM 1103 N N . ALA A 1 147 ? 15.326 0.698 -14.302 1.00 95.31 147 ALA A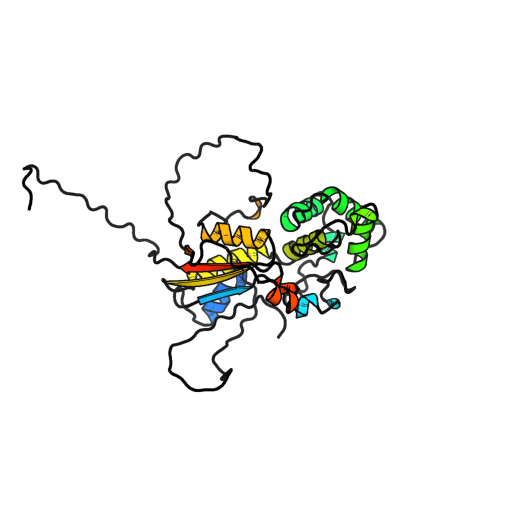 N 1
ATOM 1104 C CA . ALA A 1 147 ? 16.721 1.079 -14.089 1.00 95.31 147 ALA A CA 1
ATOM 1105 C C . ALA A 1 147 ? 17.403 1.556 -15.383 1.00 95.31 147 ALA A C 1
ATOM 1107 O O . ALA A 1 147 ? 18.082 2.581 -15.362 1.00 95.31 147 ALA A O 1
ATOM 1108 N N . GLY A 1 148 ? 17.167 0.870 -16.505 1.00 95.06 148 GLY A N 1
ATOM 1109 C CA . GLY A 1 148 ? 17.735 1.188 -17.819 1.00 95.06 148 GLY A CA 1
ATOM 1110 C C . GLY A 1 148 ? 17.290 2.540 -18.381 1.00 95.06 148 GLY A C 1
ATOM 1111 O O . GLY A 1 148 ? 17.985 3.128 -19.205 1.00 95.06 148 GLY A O 1
ATOM 1112 N N . ALA A 1 149 ? 16.185 3.099 -17.880 1.00 94.19 149 ALA A N 1
ATOM 1113 C CA . ALA A 1 149 ? 15.749 4.448 -18.227 1.00 94.19 149 ALA A CA 1
ATOM 1114 C C . ALA A 1 149 ? 16.630 5.560 -17.613 1.00 94.19 149 ALA A C 1
ATOM 1116 O O . ALA A 1 149 ? 16.402 6.745 -17.886 1.00 94.19 149 ALA A O 1
ATOM 1117 N N . PHE A 1 150 ? 17.615 5.237 -16.766 1.00 93.88 150 PHE A N 1
ATOM 1118 C CA . PHE A 1 150 ? 18.445 6.217 -16.063 1.00 93.88 150 PHE A CA 1
ATOM 1119 C C . PHE A 1 150 ? 19.942 5.881 -16.130 1.00 93.88 150 PHE A C 1
ATOM 1121 O O . PHE A 1 150 ? 20.313 4.715 -16.222 1.00 93.88 150 PHE A O 1
ATOM 1128 N N . PRO A 1 151 ? 20.825 6.894 -16.017 1.00 90.25 151 PRO A N 1
ATOM 1129 C CA . PRO A 1 151 ? 22.253 6.658 -15.835 1.00 90.25 151 PRO A CA 1
ATOM 1130 C C . PRO A 1 151 ? 22.537 5.786 -14.596 1.00 90.25 151 PRO A C 1
ATOM 1132 O O . PRO A 1 151 ? 21.876 5.984 -13.566 1.00 90.25 151 PRO A O 1
ATOM 1135 N N . PRO A 1 152 ? 23.565 4.910 -14.622 1.00 86.81 152 PRO A N 1
ATOM 1136 C CA . PRO A 1 152 ? 23.893 4.006 -13.510 1.00 86.81 152 PRO A CA 1
ATOM 1137 C C . PRO A 1 152 ? 24.042 4.699 -12.147 1.00 86.81 152 PRO A C 1
ATOM 1139 O O . PRO A 1 152 ? 23.632 4.161 -11.120 1.00 86.81 152 PRO A O 1
ATOM 1142 N N . ALA A 1 153 ? 24.552 5.936 -12.133 1.00 86.06 153 ALA A N 1
ATOM 1143 C CA . ALA A 1 153 ? 24.719 6.735 -10.919 1.00 86.06 153 ALA A CA 1
ATOM 1144 C C . ALA A 1 153 ? 23.397 7.037 -10.180 1.00 86.06 153 ALA A C 1
ATOM 1146 O O . ALA A 1 153 ? 23.409 7.260 -8.970 1.00 86.06 153 ALA A O 1
ATOM 1147 N N . ILE A 1 154 ? 22.253 7.038 -10.877 1.00 86.19 154 ILE A N 1
ATOM 1148 C CA . ILE A 1 154 ? 20.945 7.402 -10.305 1.00 86.19 154 ILE A CA 1
ATOM 1149 C C . ILE A 1 154 ? 20.213 6.182 -9.723 1.00 86.19 154 ILE A C 1
ATOM 1151 O O . ILE A 1 154 ? 19.406 6.338 -8.804 1.00 86.19 154 ILE A O 1
ATOM 1155 N N . VAL A 1 155 ? 20.530 4.966 -10.186 1.00 83.19 155 VAL A N 1
ATOM 1156 C CA . VAL A 1 155 ? 19.815 3.717 -9.840 1.00 83.19 155 VAL A CA 1
ATOM 1157 C C . VAL A 1 155 ? 19.699 3.506 -8.326 1.00 83.19 155 VAL A C 1
ATOM 1159 O O . VAL A 1 155 ? 18.656 3.073 -7.838 1.00 83.19 155 VAL A O 1
ATOM 1162 N N . TYR A 1 156 ? 20.739 3.890 -7.582 1.00 84.94 156 TYR A N 1
ATOM 1163 C CA . TYR A 1 156 ? 20.822 3.773 -6.123 1.00 84.94 156 TYR A CA 1
ATOM 1164 C C . TYR A 1 156 ? 21.046 5.120 -5.414 1.00 84.94 156 TYR A C 1
ATOM 1166 O O . TYR A 1 156 ? 21.481 5.155 -4.262 1.00 84.94 156 TYR A O 1
ATOM 1174 N N . ALA A 1 157 ? 20.764 6.241 -6.085 1.00 80.38 157 ALA A N 1
ATOM 1175 C CA . ALA A 1 157 ? 20.959 7.577 -5.516 1.00 80.38 157 ALA A CA 1
ATOM 1176 C C . ALA A 1 157 ? 19.927 7.925 -4.430 1.00 80.38 157 ALA A C 1
ATOM 1178 O O . ALA A 1 157 ? 20.174 8.779 -3.577 1.00 80.38 157 ALA A O 1
ATOM 1179 N N . ARG A 1 158 ? 18.758 7.273 -4.446 1.00 81.06 158 ARG A N 1
ATOM 1180 C CA . ARG A 1 158 ? 17.704 7.498 -3.450 1.00 81.06 158 ARG A CA 1
ATOM 1181 C C . ARG A 1 158 ? 18.146 6.933 -2.111 1.00 81.06 158 ARG A C 1
ATOM 1183 O O . ARG A 1 158 ? 18.652 5.819 -2.057 1.00 81.06 158 ARG A O 1
ATOM 1190 N N . LYS A 1 159 ? 17.905 7.674 -1.034 1.00 77.62 159 LYS A N 1
ATOM 1191 C CA . LYS A 1 159 ? 18.137 7.199 0.329 1.00 77.62 159 LYS A CA 1
ATOM 1192 C C . LYS A 1 159 ? 16.816 7.028 1.064 1.00 77.62 159 LYS A C 1
ATOM 1194 O O . LYS A 1 159 ? 15.931 7.874 0.947 1.00 77.62 159 LYS A O 1
ATOM 1199 N N . ASP A 1 160 ? 16.680 5.929 1.797 1.00 71.25 160 ASP A N 1
ATOM 1200 C CA . ASP A 1 160 ? 15.577 5.737 2.732 1.00 71.25 160 ASP A CA 1
ATOM 1201 C C . ASP A 1 160 ? 15.799 6.542 4.029 1.00 71.25 160 ASP A C 1
ATOM 1203 O O . ASP A 1 160 ? 16.797 7.250 4.193 1.00 71.25 160 ASP A O 1
ATOM 1207 N N . ARG A 1 161 ? 14.862 6.438 4.980 1.00 64.56 161 ARG A N 1
ATOM 1208 C CA . ARG A 1 161 ? 14.935 7.142 6.274 1.00 64.56 161 ARG A CA 1
ATOM 1209 C C . ARG A 1 161 ? 16.177 6.774 7.099 1.00 64.56 161 ARG A C 1
ATOM 1211 O O . ARG A 1 161 ? 16.606 7.565 7.931 1.00 64.56 161 ARG A O 1
ATOM 1218 N N . LEU A 1 162 ? 16.764 5.605 6.848 1.00 66.25 162 LEU A N 1
ATOM 1219 C CA . LEU A 1 162 ? 17.986 5.115 7.487 1.00 66.25 162 LEU A CA 1
ATOM 1220 C C . LEU A 1 162 ? 19.240 5.442 6.663 1.00 66.25 162 LEU A C 1
ATOM 1222 O O . LEU A 1 162 ? 20.294 4.861 6.896 1.00 66.25 162 LEU A O 1
ATOM 1226 N N . GLN A 1 163 ? 19.131 6.351 5.688 1.00 73.56 163 GLN A N 1
ATOM 1227 C CA . GLN A 1 163 ? 20.204 6.734 4.769 1.00 73.56 163 GLN A CA 1
ATOM 1228 C C . GLN A 1 163 ? 20.714 5.591 3.877 1.00 73.56 163 GLN A C 1
ATOM 1230 O O . GLN A 1 163 ? 21.760 5.725 3.236 1.00 73.56 163 GLN A O 1
ATOM 1235 N N . ARG A 1 164 ? 19.969 4.484 3.775 1.00 75.69 164 ARG A N 1
ATOM 1236 C CA . ARG A 1 164 ? 20.337 3.349 2.927 1.00 75.69 164 ARG A CA 1
ATOM 1237 C C . ARG A 1 164 ? 19.899 3.603 1.502 1.00 75.69 164 ARG A C 1
ATOM 1239 O O . ARG A 1 164 ? 18.825 4.152 1.262 1.00 75.69 164 ARG A O 1
ATOM 1246 N N . ARG A 1 165 ? 20.723 3.167 0.555 1.00 81.00 165 ARG A N 1
ATOM 1247 C CA . ARG A 1 165 ? 20.414 3.282 -0.866 1.00 81.00 165 ARG A CA 1
ATOM 1248 C C . ARG A 1 165 ? 19.165 2.462 -1.198 1.00 81.00 165 ARG A C 1
ATOM 1250 O O . ARG A 1 165 ? 19.076 1.292 -0.840 1.00 81.00 165 ARG A O 1
ATOM 1257 N N . ALA A 1 166 ? 18.210 3.085 -1.873 1.00 84.75 166 ALA A N 1
ATOM 1258 C CA . ALA A 1 166 ? 16.988 2.463 -2.351 1.00 84.75 166 ALA A CA 1
ATOM 1259 C C . ALA A 1 166 ? 17.037 2.370 -3.875 1.00 84.75 166 ALA A C 1
ATOM 1261 O O . ALA A 1 166 ? 17.409 3.332 -4.550 1.00 84.75 166 ALA A O 1
ATOM 1262 N N . HIS A 1 167 ? 16.633 1.218 -4.405 1.00 90.62 167 HIS A N 1
ATOM 1263 C CA . HIS A 1 167 ? 16.550 1.012 -5.843 1.00 90.62 167 HIS A CA 1
ATOM 1264 C C . HIS A 1 167 ? 15.526 1.973 -6.463 1.00 90.62 167 HIS A C 1
ATOM 1266 O O . HIS A 1 167 ? 14.450 2.203 -5.897 1.00 90.62 167 HIS A O 1
ATOM 1272 N N . ILE A 1 168 ? 15.827 2.513 -7.642 1.00 92.88 168 ILE A N 1
ATOM 1273 C CA . ILE A 1 168 ? 14.964 3.473 -8.340 1.00 92.88 168 ILE A CA 1
ATOM 1274 C C . ILE A 1 168 ? 13.545 2.938 -8.583 1.00 92.88 168 ILE A C 1
ATOM 1276 O O . ILE A 1 168 ? 12.583 3.682 -8.395 1.00 92.88 168 ILE A O 1
ATOM 1280 N N . ALA A 1 169 ? 13.400 1.637 -8.852 1.00 95.12 169 ALA A N 1
ATOM 1281 C CA . ALA A 1 169 ? 12.105 0.986 -9.073 1.00 95.12 169 ALA A CA 1
ATOM 1282 C C . ALA A 1 169 ? 11.226 0.835 -7.813 1.00 95.12 169 ALA A C 1
ATOM 1284 O O . ALA A 1 169 ? 10.062 0.473 -7.935 1.00 95.12 169 ALA A O 1
ATOM 1285 N N . THR A 1 170 ? 11.723 1.146 -6.606 1.00 93.00 170 THR A N 1
ATOM 1286 C CA . THR A 1 170 ? 10.959 0.979 -5.345 1.00 93.00 170 THR A CA 1
ATOM 1287 C C . THR A 1 170 ? 9.611 1.699 -5.376 1.00 93.00 170 THR A C 1
ATOM 1289 O O . THR A 1 170 ? 8.594 1.128 -4.997 1.00 93.00 170 THR A O 1
ATOM 1292 N N . LYS A 1 171 ? 9.583 2.940 -5.875 1.00 93.81 171 LYS A N 1
ATOM 1293 C CA . LYS A 1 171 ? 8.345 3.726 -5.990 1.00 93.81 171 LYS A CA 1
ATOM 1294 C C . LYS A 1 171 ? 7.405 3.203 -7.074 1.00 93.81 171 LYS A C 1
ATOM 1296 O O . LYS A 1 171 ? 6.196 3.307 -6.918 1.00 93.81 171 LYS A O 1
ATOM 1301 N N . THR A 1 172 ? 7.951 2.627 -8.143 1.00 96.88 172 THR A N 1
ATOM 1302 C CA . THR A 1 172 ? 7.173 1.986 -9.211 1.00 96.88 172 THR A CA 1
ATOM 1303 C C . THR A 1 172 ? 6.453 0.753 -8.677 1.00 96.88 172 THR A C 1
ATOM 1305 O O . THR A 1 172 ? 5.251 0.626 -8.867 1.00 96.88 172 THR A O 1
ATOM 1308 N N . PHE A 1 173 ? 7.163 -0.101 -7.937 1.00 96.44 173 PHE A N 1
ATOM 1309 C CA . PHE A 1 173 ? 6.585 -1.290 -7.308 1.00 96.44 173 PHE A CA 1
ATOM 1310 C C . PHE A 1 173 ? 5.527 -0.911 -6.272 1.00 96.44 173 PHE A C 1
ATOM 1312 O O . PHE A 1 173 ? 4.442 -1.476 -6.282 1.00 96.44 173 PHE A O 1
ATOM 1319 N N . GLN A 1 174 ? 5.800 0.097 -5.436 1.00 94.81 174 GLN A N 1
ATOM 1320 C CA . GLN A 1 174 ? 4.809 0.633 -4.502 1.00 94.81 174 GLN A CA 1
ATOM 1321 C C . GLN A 1 174 ? 3.547 1.120 -5.232 1.00 94.81 174 GLN A C 1
ATOM 1323 O O . GLN A 1 174 ? 2.443 0.794 -4.815 1.00 94.81 174 GLN A O 1
ATOM 1328 N N . ALA A 1 175 ? 3.701 1.883 -6.317 1.00 96.62 175 ALA A N 1
ATOM 1329 C CA . ALA A 1 175 ? 2.571 2.429 -7.060 1.00 96.62 175 ALA A CA 1
ATOM 1330 C C . ALA A 1 175 ? 1.689 1.336 -7.672 1.00 96.62 175 ALA A C 1
ATOM 1332 O O . ALA A 1 175 ? 0.470 1.399 -7.548 1.00 96.62 175 ALA A O 1
ATOM 1333 N N . LEU A 1 176 ? 2.310 0.338 -8.310 1.00 97.50 176 LEU A N 1
ATOM 1334 C CA . LEU A 1 176 ? 1.595 -0.789 -8.906 1.00 97.50 176 LEU A CA 1
ATOM 1335 C C . LEU A 1 176 ? 0.889 -1.621 -7.841 1.00 97.50 176 LEU A C 1
ATOM 1337 O O . LEU A 1 176 ? -0.269 -1.964 -8.024 1.00 97.50 176 LEU A O 1
ATOM 1341 N N . ARG A 1 177 ? 1.549 -1.883 -6.710 1.00 96.00 177 ARG A N 1
ATOM 1342 C CA . ARG A 1 177 ? 0.967 -2.620 -5.586 1.00 96.00 177 ARG A CA 1
ATOM 1343 C C . ARG A 1 177 ? -0.285 -1.927 -5.041 1.00 96.00 177 ARG A C 1
ATOM 1345 O O . ARG A 1 177 ? -1.332 -2.563 -4.955 1.00 96.00 177 ARG A O 1
ATOM 1352 N N . ILE A 1 178 ? -0.183 -0.623 -4.767 1.00 94.62 178 ILE A N 1
ATOM 1353 C CA . ILE A 1 178 ? -1.307 0.189 -4.284 1.00 94.62 178 ILE A CA 1
ATOM 1354 C C . ILE A 1 178 ? -2.463 0.162 -5.281 1.00 94.62 178 ILE A C 1
ATOM 1356 O O . ILE A 1 178 ? -3.605 -0.010 -4.873 1.00 94.62 178 ILE A O 1
ATOM 1360 N N . PHE A 1 179 ? -2.163 0.311 -6.572 1.00 96.25 179 PHE A N 1
ATOM 1361 C CA . PHE A 1 179 ? -3.169 0.328 -7.627 1.00 96.25 179 PHE A CA 1
ATOM 1362 C C . PHE A 1 179 ? -3.861 -1.029 -7.809 1.00 96.25 179 PHE A C 1
ATOM 1364 O O . PHE A 1 179 ? -5.083 -1.095 -7.804 1.00 96.25 179 PHE A O 1
ATOM 1371 N N . VAL A 1 180 ? -3.091 -2.116 -7.917 1.00 95.88 180 VAL A N 1
ATOM 1372 C CA . VAL A 1 180 ? -3.609 -3.482 -8.117 1.00 95.88 180 VAL A CA 1
ATOM 1373 C C . VAL A 1 180 ? -4.506 -3.924 -6.963 1.00 95.88 180 VAL A C 1
ATOM 1375 O O . VAL A 1 180 ? -5.435 -4.690 -7.177 1.00 95.88 180 VAL A O 1
ATOM 1378 N N . ASN A 1 181 ? -4.244 -3.460 -5.742 1.00 94.56 181 ASN A N 1
ATOM 1379 C CA . ASN A 1 181 ? -4.987 -3.886 -4.554 1.00 94.56 181 ASN A CA 1
ATOM 1380 C C . ASN A 1 181 ? -5.968 -2.840 -4.030 1.00 94.56 181 ASN A C 1
ATOM 1382 O O . ASN A 1 181 ? -6.526 -3.039 -2.955 1.00 94.56 181 ASN A O 1
ATOM 1386 N N . ASP A 1 182 ? -6.133 -1.730 -4.750 1.00 93.19 182 ASP A N 1
ATOM 1387 C CA . ASP A 1 182 ? -6.975 -0.605 -4.349 1.00 93.19 182 ASP A CA 1
ATOM 1388 C C . ASP A 1 182 ? -6.739 -0.153 -2.886 1.00 93.19 182 ASP A C 1
ATOM 1390 O O . ASP A 1 182 ? -7.659 0.178 -2.137 1.00 93.19 182 ASP A O 1
ATOM 1394 N N . GLU A 1 183 ? -5.469 -0.173 -2.446 1.00 93.94 183 GLU A N 1
ATOM 1395 C CA . GLU A 1 183 ? -5.108 -0.186 -1.013 1.00 93.94 183 GLU A CA 1
ATOM 1396 C C . GLU A 1 183 ? -5.647 1.028 -0.247 1.00 93.94 183 GLU A C 1
ATOM 1398 O O . GLU A 1 183 ? -6.024 0.922 0.920 1.00 93.94 183 GLU A O 1
ATOM 1403 N N . LEU A 1 184 ? -5.671 2.202 -0.888 1.00 92.50 184 LEU A N 1
ATOM 1404 C CA . LEU A 1 184 ? -6.121 3.436 -0.243 1.00 92.50 184 LEU A CA 1
ATOM 1405 C C . LEU A 1 184 ? -7.640 3.472 -0.059 1.00 92.50 184 LEU A C 1
ATOM 1407 O O . LEU A 1 184 ? -8.101 3.941 0.982 1.00 92.50 184 LEU A O 1
ATOM 1411 N N . ASN A 1 185 ? -8.405 2.978 -1.033 1.00 91.75 185 ASN A N 1
ATOM 1412 C CA . ASN A 1 185 ? -9.861 2.919 -0.934 1.00 91.75 185 ASN A CA 1
ATOM 1413 C C . ASN A 1 185 ? -10.288 1.822 0.042 1.00 91.75 185 ASN A C 1
ATOM 1415 O O . ASN A 1 185 ? -11.143 2.062 0.891 1.00 91.75 185 ASN A O 1
ATOM 1419 N N . GLU A 1 186 ? -9.623 0.666 0.018 1.00 93.44 186 GLU A N 1
ATOM 1420 C CA . GLU A 1 186 ? -9.809 -0.384 1.020 1.00 93.44 186 GLU A CA 1
ATOM 1421 C C . GLU A 1 186 ? -9.534 0.140 2.436 1.00 93.44 186 GLU A C 1
ATOM 1423 O O . GLU A 1 186 ? -10.374 -0.002 3.327 1.00 93.44 186 GLU A O 1
ATOM 1428 N N . LEU A 1 187 ? -8.403 0.825 2.654 1.00 93.81 187 LEU A N 1
ATOM 1429 C CA . LEU A 1 187 ? -8.088 1.434 3.949 1.00 93.81 187 LEU A CA 1
ATOM 1430 C C . LEU A 1 187 ? -9.144 2.463 4.371 1.00 93.81 187 LEU A C 1
ATOM 1432 O O . LEU A 1 187 ? -9.543 2.477 5.534 1.00 93.81 187 LEU A O 1
ATOM 1436 N N . HIS A 1 188 ? -9.614 3.306 3.451 1.00 93.19 188 HIS A N 1
ATOM 1437 C CA . HIS A 1 188 ? -10.678 4.267 3.733 1.00 93.19 188 HIS A CA 1
ATOM 1438 C C . HIS A 1 188 ? -11.976 3.575 4.165 1.00 93.19 188 HIS A C 1
ATOM 1440 O O . HIS A 1 188 ? -12.529 3.918 5.210 1.00 93.19 188 HIS A O 1
ATOM 1446 N N . THR A 1 189 ? -12.419 2.557 3.428 1.00 90.56 189 THR A N 1
ATOM 1447 C CA . THR A 1 189 ? -13.618 1.788 3.778 1.00 90.56 189 THR A CA 1
ATOM 1448 C C . THR A 1 189 ? -13.462 1.113 5.139 1.00 90.56 189 THR A C 1
ATOM 1450 O O . THR A 1 189 ? -14.349 1.218 5.985 1.00 90.56 189 THR A O 1
ATOM 1453 N N . GLY A 1 190 ? -12.295 0.524 5.419 1.00 93.25 190 GLY A N 1
ATOM 1454 C CA . GLY A 1 190 ? -11.983 -0.048 6.729 1.00 93.25 190 GLY A CA 1
ATOM 1455 C C . GLY A 1 190 ? -12.064 0.976 7.868 1.00 93.25 190 GLY A C 1
ATOM 1456 O O . GLY A 1 190 ? -12.588 0.665 8.937 1.00 93.25 190 GLY A O 1
ATOM 1457 N N . LEU A 1 191 ? -11.607 2.213 7.643 1.00 93.88 191 LEU A N 1
ATOM 1458 C CA . LEU A 1 191 ? -11.728 3.312 8.610 1.00 93.88 191 LEU A CA 1
ATOM 1459 C C . LEU A 1 191 ? -13.191 3.715 8.851 1.00 93.88 191 LEU A C 1
ATOM 1461 O O . LEU A 1 191 ? -13.580 3.921 10.003 1.00 93.88 191 LEU A O 1
ATOM 1465 N N . CYS A 1 192 ? -14.009 3.797 7.798 1.00 92.81 192 CYS A N 1
ATOM 1466 C CA . CYS A 1 192 ? -15.442 4.082 7.904 1.00 92.81 192 CYS A CA 1
ATOM 1467 C C . CYS A 1 192 ? -16.177 3.000 8.707 1.00 92.81 192 CYS A C 1
ATOM 1469 O O . CYS A 1 192 ? -16.901 3.321 9.650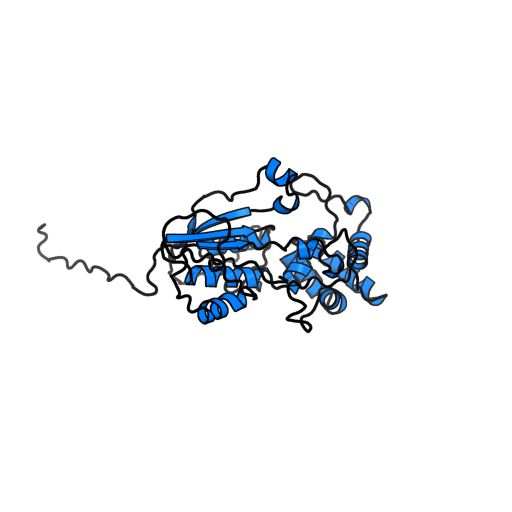 1.00 92.81 192 CYS A O 1
ATOM 1471 N N . VAL A 1 193 ? -15.938 1.723 8.398 1.00 91.75 193 VAL A N 1
ATOM 1472 C CA . VAL A 1 193 ? -16.541 0.601 9.133 1.00 91.75 193 VAL A CA 1
ATOM 1473 C C . VAL A 1 193 ? -16.067 0.586 10.587 1.00 91.75 193 VAL A C 1
ATOM 1475 O O . VAL A 1 193 ? -16.879 0.424 11.499 1.00 91.75 193 VAL A O 1
ATOM 1478 N N . ALA A 1 194 ? -14.778 0.844 10.838 1.00 92.19 194 ALA A N 1
ATOM 1479 C CA . ALA A 1 194 ? -14.244 0.962 12.193 1.00 92.19 194 ALA A CA 1
ATOM 1480 C C . ALA A 1 194 ? -14.933 2.079 12.991 1.00 92.19 194 ALA A C 1
ATOM 1482 O O . ALA A 1 194 ? -15.256 1.885 14.165 1.00 92.19 194 ALA A O 1
ATOM 1483 N N . GLN A 1 195 ? -15.199 3.228 12.359 1.00 92.12 195 GLN A N 1
ATOM 1484 C CA . GLN A 1 195 ? -15.930 4.327 12.986 1.00 92.12 195 GLN A CA 1
ATOM 1485 C C . GLN A 1 195 ? -17.319 3.887 13.443 1.00 92.12 195 GLN A C 1
ATOM 1487 O O . GLN A 1 195 ? -17.691 4.189 14.571 1.00 92.12 195 GLN A O 1
ATOM 1492 N N . SER A 1 196 ? -18.065 3.169 12.601 1.00 91.06 196 SER A N 1
ATOM 1493 C CA . SER A 1 196 ? -19.419 2.693 12.912 1.00 91.06 196 SER A CA 1
ATOM 1494 C C . SER A 1 196 ? -19.427 1.575 13.959 1.00 91.06 196 SER A C 1
ATOM 1496 O O . SER A 1 196 ? -20.302 1.544 14.829 1.00 91.06 196 SER A O 1
ATOM 1498 N N . ALA A 1 197 ? -18.438 0.681 13.920 1.00 91.19 197 ALA A N 1
ATOM 1499 C CA . ALA A 1 197 ? -18.387 -0.504 14.770 1.00 91.19 197 ALA A CA 1
ATOM 1500 C C . ALA A 1 197 ? -17.901 -0.224 16.205 1.00 91.19 197 ALA A C 1
ATOM 1502 O O . ALA A 1 197 ? -18.349 -0.887 17.141 1.00 91.19 197 ALA A O 1
ATOM 1503 N N . LEU A 1 198 ? -17.015 0.759 16.403 1.00 92.94 198 LEU A N 1
ATOM 1504 C CA . LEU A 1 198 ? -16.458 1.098 17.720 1.00 92.94 198 LEU A CA 1
ATOM 1505 C C . LEU A 1 198 ? -17.509 1.664 18.672 1.00 92.94 198 LEU A C 1
ATOM 1507 O O . LEU A 1 198 ? -18.271 2.518 18.269 1.00 92.94 198 LEU A O 1
ATOM 1511 N N . LYS A 1 199 ? -17.530 1.314 19.952 1.00 93.25 199 LYS A N 1
ATOM 1512 C CA . LYS A 1 199 ? -18.367 2.019 20.940 1.00 93.25 199 LYS A CA 1
ATOM 1513 C C . LYS A 1 199 ? -17.902 3.472 21.159 1.00 93.25 199 LYS A C 1
ATOM 1515 O O . LYS A 1 199 ? -16.729 3.767 20.902 1.00 93.25 199 LYS A O 1
ATOM 1520 N N . PRO A 1 200 ? -18.746 4.384 21.677 1.00 91.88 200 PRO A N 1
ATOM 1521 C CA . PRO A 1 200 ? -18.272 5.664 22.204 1.00 91.88 200 PRO A CA 1
ATOM 1522 C C . PRO A 1 200 ? -17.141 5.464 23.225 1.00 91.88 200 PRO A C 1
ATOM 1524 O O . PRO A 1 200 ? -17.205 4.589 24.088 1.00 91.88 200 PRO A O 1
ATOM 1527 N N . GLY A 1 201 ? -16.053 6.222 23.085 1.00 91.75 201 GLY A N 1
ATOM 1528 C CA . GLY A 1 201 ? -14.821 6.037 23.862 1.00 91.75 201 GLY A CA 1
ATOM 1529 C C . GLY A 1 201 ? -13.946 4.852 23.425 1.00 91.75 201 GLY A C 1
ATOM 1530 O O . GLY A 1 201 ? -12.871 4.648 23.993 1.00 91.75 201 GLY A O 1
ATOM 1531 N N . GLY A 1 202 ? -14.363 4.082 22.416 1.00 93.44 202 GLY A N 1
ATOM 1532 C CA . GLY A 1 202 ? -13.577 3.006 21.816 1.00 93.44 202 GLY A CA 1
ATOM 1533 C C . GLY A 1 202 ? -12.330 3.521 21.091 1.00 93.44 202 GLY A C 1
ATOM 1534 O O . GLY A 1 202 ? -12.255 4.689 20.701 1.00 93.44 202 GLY A O 1
ATOM 1535 N N . ARG A 1 203 ? -11.322 2.661 20.916 1.00 94.94 203 ARG A N 1
ATOM 1536 C CA . ARG A 1 203 ? -10.008 3.042 20.362 1.00 94.94 203 ARG A CA 1
ATOM 1537 C C . ARG A 1 203 ? -9.837 2.595 18.918 1.00 94.94 203 ARG A C 1
ATOM 1539 O O . ARG A 1 203 ? -9.921 1.411 18.622 1.00 94.94 203 ARG A O 1
ATOM 1546 N N . LEU A 1 204 ? -9.468 3.524 18.048 1.00 95.56 204 LEU A N 1
ATOM 1547 C CA . LEU A 1 204 ? -8.935 3.221 16.727 1.00 95.56 204 LEU A CA 1
ATOM 1548 C C . LEU A 1 204 ? -7.409 3.340 16.756 1.00 95.56 204 LEU A C 1
ATOM 1550 O O . LEU A 1 204 ? -6.869 4.409 17.050 1.00 95.56 204 LEU A O 1
ATOM 1554 N N . CYS A 1 205 ? -6.725 2.252 16.420 1.00 96.25 205 CYS A N 1
ATOM 1555 C CA . CYS A 1 205 ? -5.282 2.176 16.239 1.00 96.25 205 CYS A CA 1
ATOM 1556 C C . CYS A 1 205 ? -4.990 1.877 14.768 1.00 96.25 205 CYS A C 1
ATOM 1558 O O . CYS A 1 205 ? -5.456 0.870 14.245 1.00 96.25 205 CYS A O 1
ATOM 1560 N N . VAL A 1 206 ? -4.210 2.723 14.097 1.00 95.88 206 VAL A N 1
ATOM 1561 C CA . VAL A 1 206 ? -3.865 2.521 12.682 1.00 95.88 206 VAL A CA 1
ATOM 1562 C C . VAL A 1 206 ? -2.361 2.590 12.492 1.00 95.88 206 VAL A C 1
ATOM 1564 O O . VAL A 1 206 ? -1.737 3.584 12.878 1.00 95.88 206 VAL A O 1
ATOM 1567 N N . ILE A 1 207 ? -1.793 1.548 11.890 1.00 95.44 207 ILE A N 1
ATOM 1568 C CA . ILE A 1 207 ? -0.382 1.446 11.523 1.00 95.44 207 ILE A CA 1
ATOM 1569 C C . ILE A 1 207 ? -0.271 1.600 10.007 1.00 95.44 207 ILE A C 1
ATOM 1571 O O . ILE A 1 207 ? -0.904 0.876 9.246 1.00 95.44 207 ILE A O 1
ATOM 1575 N N . THR A 1 208 ? 0.539 2.563 9.578 1.00 94.69 208 THR A N 1
ATOM 1576 C CA . THR A 1 208 ? 0.781 2.887 8.162 1.00 94.69 208 THR A CA 1
ATOM 1577 C C . THR A 1 208 ? 2.270 2.810 7.848 1.00 94.69 208 THR A C 1
ATOM 1579 O O . THR A 1 208 ? 3.091 3.061 8.731 1.00 94.69 208 THR A O 1
ATOM 1582 N N . PHE A 1 209 ? 2.637 2.484 6.609 1.00 91.31 209 PHE A N 1
ATOM 1583 C CA . PHE A 1 209 ? 4.024 2.242 6.186 1.00 91.31 209 PHE A CA 1
ATOM 1584 C C . PHE A 1 209 ? 4.503 3.205 5.106 1.00 91.31 209 PHE A C 1
ATOM 1586 O O . PHE A 1 209 ? 5.713 3.316 4.881 1.00 91.31 209 PHE A O 1
ATOM 1593 N N . HIS A 1 210 ? 3.596 3.937 4.460 1.00 90.38 210 HIS A N 1
ATOM 1594 C CA . HIS A 1 210 ? 3.968 4.991 3.523 1.00 90.38 210 HIS A CA 1
ATOM 1595 C C . HIS A 1 210 ? 3.197 6.298 3.724 1.00 90.38 210 HIS A C 1
ATOM 1597 O O . HIS A 1 210 ? 2.264 6.421 4.515 1.00 90.38 210 HIS A O 1
ATOM 1603 N N . SER A 1 211 ? 3.665 7.340 3.034 1.00 90.69 211 SER A N 1
ATOM 1604 C CA . SER A 1 211 ? 3.151 8.711 3.133 1.00 90.69 211 SER A CA 1
ATOM 1605 C C . SER A 1 211 ? 1.674 8.820 2.761 1.00 90.69 211 SER A C 1
ATOM 1607 O O . SER A 1 211 ? 0.958 9.580 3.408 1.00 90.69 211 SER A O 1
ATOM 1609 N N . LEU A 1 212 ? 1.230 8.087 1.736 1.00 91.75 212 LEU A N 1
ATOM 1610 C CA . LEU A 1 212 ? -0.150 8.145 1.242 1.00 91.75 212 LEU A CA 1
ATOM 1611 C C . LEU A 1 212 ? -1.163 7.646 2.281 1.00 91.75 212 LEU A C 1
ATOM 1613 O O . LEU A 1 212 ? -2.063 8.402 2.638 1.00 91.75 212 LEU A O 1
ATOM 1617 N N . GLU A 1 213 ? -0.962 6.446 2.834 1.00 94.00 213 GLU A N 1
ATOM 1618 C CA . GLU A 1 213 ? -1.779 5.893 3.926 1.00 94.00 213 GLU A CA 1
ATOM 1619 C C . GLU A 1 213 ? -1.805 6.831 5.140 1.00 94.00 213 GLU A C 1
ATOM 1621 O O . GLU A 1 213 ? -2.868 7.204 5.626 1.00 94.00 213 GLU A O 1
ATOM 1626 N N . ASP A 1 214 ? -0.635 7.272 5.620 1.00 93.81 214 ASP A N 1
ATOM 1627 C CA . ASP A 1 214 ? -0.544 8.147 6.797 1.00 93.81 214 ASP A CA 1
ATOM 1628 C C . ASP A 1 214 ? -1.300 9.467 6.582 1.00 93.81 214 ASP A C 1
ATOM 1630 O O . ASP A 1 214 ? -1.909 10.008 7.509 1.00 93.81 214 ASP A O 1
ATOM 1634 N N . ARG A 1 215 ? -1.281 9.991 5.350 1.00 92.69 215 ARG A N 1
ATOM 1635 C CA . ARG A 1 215 ? -2.017 11.202 4.984 1.00 92.69 215 ARG A CA 1
ATOM 1636 C C . ARG A 1 215 ? -3.522 10.955 4.929 1.00 92.69 215 ARG A C 1
ATOM 1638 O O . ARG A 1 215 ? -4.260 11.814 5.409 1.00 92.69 215 ARG A O 1
ATOM 1645 N N . LEU A 1 216 ? -3.958 9.818 4.385 1.00 92.88 216 LEU A N 1
ATOM 1646 C CA . LEU A 1 216 ? -5.358 9.391 4.386 1.00 92.88 216 LEU A CA 1
ATOM 1647 C C . LEU A 1 216 ? -5.890 9.301 5.820 1.00 92.88 216 LEU A C 1
ATOM 1649 O O . LEU A 1 216 ? -6.834 10.005 6.169 1.00 92.88 216 LEU A O 1
ATOM 1653 N N . VAL A 1 217 ? -5.216 8.531 6.678 1.00 93.88 217 VAL A N 1
ATOM 1654 C CA . VAL A 1 217 ? -5.607 8.344 8.083 1.00 93.88 217 VAL A CA 1
ATOM 1655 C C . VAL A 1 217 ? -5.616 9.677 8.824 1.00 93.88 217 VAL A C 1
ATOM 1657 O O . VAL A 1 217 ? -6.547 9.970 9.569 1.00 93.88 217 VAL A O 1
ATOM 1660 N N . LYS A 1 218 ? -4.604 10.528 8.615 1.00 92.81 218 LYS A N 1
ATOM 1661 C CA . LYS A 1 218 ? -4.568 11.856 9.236 1.00 92.81 218 LYS A CA 1
ATOM 1662 C C . LYS A 1 218 ? -5.788 12.696 8.844 1.00 92.81 218 LYS A C 1
ATOM 1664 O O . LYS A 1 218 ? -6.388 13.292 9.730 1.00 92.81 218 LYS A O 1
ATOM 1669 N N . ARG A 1 219 ? -6.136 12.756 7.554 1.00 91.75 219 ARG A N 1
ATOM 1670 C CA . ARG A 1 219 ? -7.293 13.526 7.064 1.00 91.75 219 ARG A CA 1
ATOM 1671 C C . ARG A 1 219 ? -8.611 12.963 7.590 1.00 91.75 219 ARG A C 1
ATOM 1673 O O . ARG A 1 219 ? -9.456 13.737 8.025 1.00 91.75 219 ARG A O 1
ATOM 1680 N N . PHE A 1 220 ? -8.736 11.637 7.624 1.00 92.31 220 PHE A N 1
ATOM 1681 C CA . PHE A 1 220 ? -9.900 10.947 8.174 1.00 92.31 220 PHE A CA 1
ATOM 1682 C C . PHE A 1 220 ? -10.120 11.311 9.650 1.00 92.31 220 PHE A C 1
ATOM 1684 O O . PHE A 1 220 ? -11.193 11.768 10.033 1.00 92.31 220 PHE A O 1
ATOM 1691 N N . LEU A 1 221 ? -9.068 11.230 10.473 1.00 91.50 221 LEU A N 1
ATOM 1692 C CA . LEU A 1 221 ? -9.130 11.614 11.889 1.00 91.50 221 LEU A CA 1
ATOM 1693 C C . LEU A 1 221 ? -9.399 13.114 12.104 1.00 91.50 221 LEU A C 1
ATOM 1695 O O . LEU A 1 221 ? -9.842 13.510 13.177 1.00 91.50 221 LEU A O 1
ATOM 1699 N N . GLN A 1 222 ? -9.124 13.955 11.105 1.00 89.38 222 GLN A N 1
ATOM 1700 C CA . GLN A 1 222 ? -9.425 15.388 11.124 1.00 89.38 222 GLN A CA 1
ATOM 1701 C C . GLN A 1 222 ? -10.848 15.712 10.639 1.00 89.38 222 GLN A C 1
ATOM 1703 O O . GLN A 1 222 ? -11.225 16.878 10.662 1.00 89.38 222 GLN A O 1
ATOM 1708 N N . GLY A 1 223 ? -11.635 14.714 10.216 1.00 84.00 223 GLY A N 1
ATOM 1709 C CA . GLY A 1 223 ? -13.011 14.907 9.748 1.00 84.00 223 GLY A CA 1
ATOM 1710 C C . GLY A 1 223 ? -13.121 15.520 8.350 1.00 84.00 223 GLY A C 1
ATOM 1711 O O . GLY A 1 223 ? -14.152 16.098 8.023 1.00 84.00 223 GLY A O 1
ATOM 1712 N N . HIS A 1 224 ? -12.066 15.428 7.534 1.00 83.00 224 HIS A N 1
ATOM 1713 C CA . HIS A 1 224 ? -12.132 15.872 6.142 1.00 83.00 224 HIS A CA 1
ATOM 1714 C C . HIS A 1 224 ? -13.108 14.994 5.355 1.00 83.00 224 HIS A C 1
ATOM 1716 O O . HIS A 1 224 ? -13.154 13.782 5.568 1.00 83.00 224 HIS A O 1
ATOM 1722 N N . ASP A 1 225 ? -13.820 15.594 4.402 1.00 78.00 225 ASP A N 1
ATOM 1723 C CA . ASP A 1 225 ? -14.541 14.823 3.396 1.00 78.00 225 ASP A CA 1
ATOM 1724 C C . ASP A 1 225 ? -13.531 14.084 2.501 1.00 78.00 225 ASP A C 1
ATOM 1726 O O . ASP A 1 225 ? -12.594 14.677 1.960 1.00 78.00 225 ASP A O 1
ATOM 1730 N N . LEU A 1 226 ? -13.689 12.765 2.419 1.00 80.75 226 LEU A N 1
ATOM 1731 C CA . LEU A 1 226 ? -12.838 11.844 1.667 1.00 80.75 226 LEU A CA 1
ATOM 1732 C C . LEU A 1 226 ? -13.641 11.055 0.622 1.00 80.75 226 LEU A C 1
ATOM 1734 O O . LEU A 1 226 ? -13.115 10.112 0.040 1.00 80.75 226 LEU A O 1
ATOM 1738 N N . SER A 1 227 ? -14.884 11.464 0.343 1.00 66.25 227 SER A N 1
ATOM 1739 C CA . SER A 1 227 ? -15.766 10.842 -0.656 1.00 66.25 227 SER A CA 1
ATOM 1740 C C . SER A 1 227 ? -15.175 10.802 -2.073 1.00 66.25 227 SER A C 1
ATOM 1742 O O . SER A 1 227 ? -15.543 9.938 -2.859 1.00 66.25 227 SER A O 1
ATOM 1744 N N . ASN A 1 228 ? -14.224 11.690 -2.391 1.00 64.50 228 ASN A N 1
ATOM 1745 C CA . ASN A 1 228 ? -13.604 11.814 -3.715 1.00 64.50 228 ASN A CA 1
ATOM 1746 C C . ASN A 1 228 ? -12.077 11.618 -3.682 1.00 64.50 228 ASN A C 1
ATOM 1748 O O . ASN A 1 228 ? -11.316 12.494 -4.106 1.00 64.50 228 ASN A O 1
ATOM 1752 N N . LEU A 1 229 ? -11.609 10.476 -3.167 1.00 66.69 229 LEU A N 1
ATOM 1753 C CA . LEU A 1 229 ? -10.177 10.142 -3.070 1.00 66.69 229 LEU A CA 1
ATOM 1754 C C . LEU A 1 229 ? -9.413 10.299 -4.394 1.00 66.69 229 LEU A C 1
ATOM 1756 O O . LEU A 1 229 ? -8.281 10.787 -4.378 1.00 66.69 229 LEU A O 1
ATOM 1760 N N . ASP A 1 230 ? -10.056 9.997 -5.522 1.00 57.06 230 ASP A N 1
ATOM 1761 C CA . ASP A 1 230 ? -9.464 10.101 -6.861 1.00 57.06 230 ASP A CA 1
ATOM 1762 C C . ASP A 1 230 ? -9.172 11.549 -7.287 1.00 57.06 230 ASP A C 1
ATOM 1764 O O . ASP A 1 230 ? -8.173 11.820 -7.957 1.00 57.06 230 ASP A O 1
ATOM 1768 N N . GLN A 1 231 ? -10.004 12.508 -6.860 1.00 50.66 231 GLN A N 1
ATOM 1769 C CA . GLN A 1 231 ? -9.803 13.935 -7.144 1.00 50.66 231 GLN A CA 1
ATOM 1770 C C . GLN A 1 231 ? -8.782 14.571 -6.202 1.00 50.66 231 GLN A C 1
ATOM 1772 O O . GLN A 1 231 ? -8.082 15.520 -6.578 1.00 50.66 231 GLN A O 1
ATOM 1777 N N . TYR A 1 232 ? -8.636 14.024 -4.991 1.00 50.00 232 TYR A N 1
ATOM 1778 C CA . TYR A 1 232 ? -7.543 14.360 -4.093 1.00 50.00 232 TYR A CA 1
ATOM 1779 C C . TYR A 1 232 ? -6.255 13.713 -4.591 1.00 50.00 232 TYR A C 1
ATOM 1781 O O . TYR A 1 232 ? -5.651 12.902 -3.892 1.00 50.00 232 TYR A O 1
ATOM 1789 N N . HIS A 1 233 ? -5.775 14.132 -5.768 1.00 52.59 233 HIS A N 1
ATOM 1790 C CA . HIS A 1 233 ? -4.395 13.910 -6.162 1.00 52.59 233 HIS A CA 1
ATOM 1791 C C . HIS A 1 233 ? -3.528 14.266 -4.960 1.00 52.59 233 HIS A C 1
ATOM 1793 O O . HIS A 1 233 ? -3.411 15.428 -4.562 1.00 52.59 233 HIS A O 1
ATOM 1799 N N . PHE A 1 234 ? -2.960 13.230 -4.354 1.00 52.50 234 PHE A N 1
ATOM 1800 C CA . PHE A 1 234 ? -2.190 13.242 -3.122 1.00 52.50 234 PHE A CA 1
ATOM 1801 C C . PHE A 1 234 ? -0.811 13.900 -3.333 1.00 52.50 234 PHE A C 1
ATOM 1803 O O . PHE A 1 234 ? 0.212 13.463 -2.813 1.00 52.50 234 PHE A O 1
ATOM 1810 N N . SER A 1 235 ? -0.790 14.974 -4.120 1.00 42.62 235 SER A N 1
ATOM 1811 C CA . SER A 1 235 ? 0.353 15.785 -4.470 1.00 42.62 235 SER A CA 1
ATOM 1812 C C . SER A 1 235 ? 0.704 16.706 -3.310 1.00 42.62 235 SER A C 1
ATOM 1814 O O . SER A 1 235 ? -0.101 17.519 -2.857 1.00 42.62 235 SER A O 1
ATOM 1816 N N . GLN A 1 236 ? 1.956 16.612 -2.875 1.00 44.47 236 GLN A N 1
ATOM 1817 C CA . GLN A 1 236 ? 2.578 17.515 -1.904 1.00 44.47 236 GLN A CA 1
ATOM 1818 C C . GLN A 1 236 ? 2.638 18.980 -2.399 1.00 44.47 236 GLN A C 1
ATOM 1820 O O . GLN A 1 236 ? 2.917 19.870 -1.606 1.00 44.47 236 GLN A O 1
ATOM 1825 N N . ASN A 1 237 ? 2.369 19.250 -3.687 1.00 36.47 237 ASN A N 1
ATOM 1826 C CA . ASN A 1 237 ? 2.708 20.524 -4.335 1.00 36.47 237 ASN A CA 1
ATOM 1827 C C . ASN A 1 237 ? 1.527 21.426 -4.738 1.00 36.47 237 ASN A C 1
ATOM 1829 O O . ASN A 1 237 ? 1.763 22.482 -5.321 1.00 36.47 237 ASN A O 1
ATOM 1833 N N . GLN A 1 238 ? 0.273 21.104 -4.402 1.00 42.66 238 GLN A N 1
ATOM 1834 C CA . GLN A 1 238 ? -0.841 22.038 -4.660 1.00 42.66 238 GLN A CA 1
ATOM 1835 C C . GLN A 1 238 ? -0.989 23.168 -3.621 1.00 42.66 238 GLN A C 1
ATOM 1837 O O . GLN A 1 238 ? -1.931 23.946 -3.697 1.00 42.66 238 GLN A O 1
ATOM 1842 N N . GLN A 1 239 ? -0.046 23.335 -2.686 1.00 38.25 239 GLN A N 1
ATOM 1843 C CA . GLN A 1 239 ? -0.016 24.521 -1.812 1.00 38.25 239 GLN A CA 1
ATOM 1844 C C . GLN A 1 239 ? 0.707 25.735 -2.427 1.00 38.25 239 GLN A C 1
ATOM 1846 O O . GLN A 1 239 ? 0.675 26.810 -1.837 1.00 38.25 239 GLN A O 1
ATOM 1851 N N . GLY A 1 240 ? 1.332 25.608 -3.607 1.00 34.66 240 GLY A N 1
ATOM 1852 C CA . GLY A 1 240 ? 2.201 26.662 -4.155 1.00 34.66 240 GLY A CA 1
ATOM 1853 C C . GLY A 1 240 ? 1.631 27.551 -5.266 1.00 34.66 240 GLY A C 1
ATOM 1854 O O . GLY A 1 240 ? 2.184 28.617 -5.513 1.00 34.66 240 GLY A O 1
ATOM 1855 N N . SER A 1 241 ? 0.580 27.157 -5.991 1.00 35.66 241 SER A N 1
ATOM 1856 C CA . SER A 1 241 ? 0.140 27.939 -7.164 1.00 35.66 241 SER A CA 1
ATOM 1857 C C . SER A 1 241 ? -1.238 27.524 -7.681 1.00 35.66 241 SER A C 1
ATOM 1859 O O . SER A 1 241 ? -1.360 26.777 -8.644 1.00 35.66 241 SER A O 1
ATOM 1861 N N . ARG A 1 242 ? -2.288 28.037 -7.029 1.00 34.66 242 ARG A N 1
ATOM 1862 C CA . ARG A 1 242 ? -3.575 28.461 -7.624 1.00 34.66 242 ARG A CA 1
ATOM 1863 C C . ARG A 1 242 ? -4.481 28.950 -6.498 1.00 34.66 242 ARG A C 1
ATOM 1865 O O . ARG A 1 242 ? -5.353 28.245 -6.008 1.00 34.66 242 ARG A O 1
ATOM 1872 N N . LYS A 1 243 ? -4.294 30.213 -6.118 1.00 33.81 243 LYS A N 1
ATOM 1873 C CA . LYS A 1 243 ? -5.310 30.999 -5.415 1.00 33.81 243 LYS A CA 1
ATOM 1874 C C . LYS A 1 243 ? -6.427 31.310 -6.422 1.00 33.81 243 LYS A C 1
ATOM 1876 O O . LYS A 1 243 ? -6.554 32.436 -6.882 1.00 33.81 243 LYS A O 1
ATOM 1881 N N . LYS A 1 244 ? -7.178 30.291 -6.850 1.00 29.91 244 LYS A N 1
ATOM 1882 C CA . LYS A 1 244 ? -8.439 30.487 -7.565 1.00 29.91 244 LYS A CA 1
ATOM 1883 C C . LYS A 1 244 ? -9.511 30.423 -6.486 1.00 29.91 244 LYS A C 1
ATOM 1885 O O . LYS A 1 244 ? -9.798 29.348 -5.974 1.00 29.91 244 LYS A O 1
ATOM 1890 N N . LYS A 1 245 ? -10.002 31.598 -6.079 1.00 30.50 245 LYS A N 1
ATOM 1891 C CA . LYS A 1 245 ? -11.234 31.741 -5.298 1.00 30.50 245 LYS A CA 1
ATOM 1892 C C . LYS A 1 245 ? -12.328 30.981 -6.052 1.00 30.50 245 LYS A C 1
ATOM 1894 O O . LYS A 1 245 ? -12.826 31.480 -7.056 1.00 30.50 245 LYS A O 1
ATOM 1899 N N . LEU A 1 246 ? -12.638 29.770 -5.611 1.00 30.66 246 LEU A N 1
ATOM 1900 C CA . LEU A 1 246 ? -13.983 29.241 -5.739 1.00 30.66 246 LEU A CA 1
ATOM 1901 C C . LEU A 1 246 ? -14.689 29.683 -4.467 1.00 30.66 246 LEU A C 1
ATOM 1903 O O . LEU A 1 246 ? -14.167 29.517 -3.365 1.00 30.66 246 LEU A O 1
ATOM 1907 N N . VAL A 1 247 ? -15.777 30.405 -4.677 1.00 28.64 247 VAL A N 1
ATOM 1908 C CA . VAL A 1 247 ? -16.639 30.927 -3.633 1.00 28.64 247 VAL A CA 1
ATOM 1909 C C . VAL A 1 247 ? -17.260 29.712 -2.952 1.00 28.64 247 VAL A C 1
ATOM 1911 O O . VAL A 1 247 ? -17.978 28.949 -3.588 1.00 28.64 247 VAL A O 1
ATOM 1914 N N . ASP A 1 248 ? -16.892 29.500 -1.694 1.00 28.94 248 ASP A N 1
ATOM 1915 C CA . ASP A 1 248 ? -17.512 28.520 -0.811 1.00 28.94 248 ASP A CA 1
ATOM 1916 C C . ASP A 1 248 ? -18.770 29.195 -0.247 1.00 28.94 248 ASP A C 1
ATOM 1918 O O . ASP A 1 248 ? -18.744 29.810 0.820 1.00 28.94 248 ASP A O 1
ATOM 1922 N N . GLU A 1 249 ? -19.838 29.233 -1.049 1.00 29.38 249 GLU A N 1
ATOM 1923 C CA . GLU A 1 249 ? -21.149 29.644 -0.553 1.00 29.38 249 GLU A CA 1
ATOM 1924 C C . GLU A 1 249 ? -21.773 28.472 0.205 1.00 29.38 249 GLU A C 1
ATOM 1926 O O . GLU A 1 249 ? -22.177 27.471 -0.377 1.00 29.38 249 GLU A O 1
ATOM 1931 N N . ASN A 1 250 ? -21.853 28.644 1.524 1.00 34.03 250 ASN A N 1
ATOM 1932 C CA . ASN A 1 250 ? -22.760 27.959 2.437 1.00 34.03 250 ASN A CA 1
ATOM 1933 C C . ASN A 1 250 ? -22.799 26.424 2.368 1.00 34.03 250 ASN A C 1
ATOM 1935 O O . ASN A 1 250 ? -23.721 25.802 1.846 1.00 34.03 250 ASN A O 1
ATOM 1939 N N . SER A 1 251 ? -21.905 25.804 3.132 1.00 32.56 251 SER A N 1
ATOM 1940 C CA . SER A 1 251 ? -22.263 24.621 3.915 1.00 32.56 251 SER A CA 1
ATOM 1941 C C . SER A 1 251 ? -21.714 24.779 5.325 1.00 32.56 251 SER A C 1
ATOM 1943 O O . SER A 1 251 ? -20.606 24.363 5.658 1.00 32.56 251 SER A O 1
ATOM 1945 N N . GLY A 1 252 ? -22.516 25.438 6.162 1.00 29.34 252 GLY A N 1
ATOM 1946 C CA . GLY A 1 252 ? -22.326 25.463 7.600 1.00 29.34 252 GLY A CA 1
ATOM 1947 C C . GLY A 1 252 ? -22.346 24.041 8.142 1.00 29.34 252 GLY A C 1
ATOM 1948 O O . GLY A 1 252 ? -23.397 23.436 8.318 1.00 29.34 252 GLY A O 1
ATOM 1949 N N . CYS A 1 253 ? -21.171 23.497 8.425 1.00 27.59 253 CYS A N 1
ATOM 1950 C CA . CYS A 1 253 ? -21.062 22.405 9.366 1.00 27.59 253 CYS A CA 1
ATOM 1951 C C . CYS A 1 253 ? -19.703 22.482 10.051 1.00 27.59 253 CYS A C 1
ATOM 1953 O O . CYS A 1 253 ? -18.706 21.941 9.577 1.00 27.59 253 CYS A O 1
ATOM 1955 N N . ASN A 1 254 ? -19.682 23.133 11.215 1.00 33.12 254 ASN A N 1
ATOM 1956 C CA . ASN A 1 254 ? -18.693 22.865 12.253 1.00 33.12 254 ASN A CA 1
ATOM 1957 C C . ASN A 1 254 ? -18.863 21.400 12.717 1.00 33.12 254 ASN A C 1
ATOM 1959 O O . ASN A 1 254 ? -19.329 21.123 13.824 1.00 33.12 254 ASN A O 1
ATOM 1963 N N . LYS A 1 255 ? -18.529 20.422 11.863 1.00 46.59 255 LYS A N 1
ATOM 1964 C CA . LYS A 1 255 ? -18.409 19.023 12.274 1.00 46.59 255 LYS A CA 1
ATOM 1965 C C . LYS A 1 255 ? -17.128 18.936 13.085 1.00 46.59 255 LYS A C 1
ATOM 1967 O O . LYS A 1 255 ? -16.042 18.800 12.532 1.00 46.59 255 LYS A O 1
ATOM 1972 N N . SER A 1 256 ? -17.242 19.062 14.406 1.00 50.34 256 SER A N 1
ATOM 1973 C CA . SER A 1 256 ? -16.176 18.604 15.295 1.00 50.34 256 SER A CA 1
ATOM 1974 C C . SER A 1 256 ? -15.831 17.168 14.881 1.00 50.34 256 SER A C 1
ATOM 1976 O O . SER A 1 256 ? -16.751 16.384 14.629 1.00 50.34 256 SER A O 1
ATOM 1978 N N . PRO A 1 257 ? -14.542 16.831 14.739 1.00 67.38 257 PRO A N 1
ATOM 1979 C CA . PRO A 1 257 ? -14.142 15.529 14.228 1.00 67.38 257 PRO A CA 1
ATOM 1980 C C . PRO A 1 257 ? -14.690 14.430 15.142 1.00 67.38 257 PRO A C 1
ATOM 1982 O O . PRO A 1 257 ? -14.597 14.556 16.355 1.00 67.38 257 PRO A O 1
ATOM 1985 N N . ASN A 1 258 ? -15.178 13.318 14.583 1.00 83.25 258 ASN A N 1
ATOM 1986 C CA . ASN A 1 258 ? -15.667 12.151 15.349 1.00 83.25 258 ASN A CA 1
ATOM 1987 C C . ASN A 1 258 ? -14.572 11.453 16.193 1.00 83.25 258 ASN A C 1
ATOM 1989 O O . ASN A 1 258 ? -14.792 10.383 16.762 1.00 83.25 258 ASN A O 1
ATOM 1993 N N . TRP A 1 259 ? -13.377 12.040 16.252 1.00 90.19 259 TRP A N 1
ATOM 1994 C CA . TRP A 1 259 ? -12.146 11.445 16.732 1.00 90.19 259 TRP A CA 1
ATOM 1995 C C . TRP A 1 259 ? -11.407 12.398 17.664 1.00 90.19 259 TRP A C 1
ATOM 1997 O O . TRP A 1 259 ? -11.088 13.530 17.303 1.00 90.19 259 TRP A O 1
ATOM 2007 N N . LEU A 1 260 ? -11.045 11.895 18.842 1.00 90.62 260 LEU A N 1
ATOM 2008 C CA . LEU A 1 260 ? -10.147 12.573 19.769 1.00 90.62 260 LEU A CA 1
ATOM 2009 C C . LEU A 1 260 ? -8.761 11.905 19.714 1.00 90.62 260 LEU A C 1
ATOM 2011 O O . LEU A 1 260 ? -8.623 10.765 20.165 1.00 90.62 260 LEU A O 1
ATOM 2015 N N . PRO A 1 261 ? -7.715 12.554 19.170 1.00 88.44 261 PRO A N 1
ATOM 2016 C CA . PRO A 1 261 ? -6.387 11.950 19.092 1.00 88.44 261 PRO A CA 1
ATOM 2017 C C . PRO A 1 261 ? -5.792 11.740 20.491 1.00 88.44 261 PRO A C 1
ATOM 2019 O O . PRO A 1 261 ? -5.675 12.683 21.269 1.00 88.44 261 PRO A O 1
ATOM 2022 N N . VAL A 1 262 ? -5.341 10.516 20.788 1.00 87.00 262 VAL A N 1
ATOM 2023 C CA . VAL A 1 262 ? -4.712 10.173 22.082 1.00 87.00 262 VAL A CA 1
ATOM 2024 C C . VAL A 1 262 ? -3.320 10.795 22.200 1.00 87.00 262 VAL A C 1
ATOM 2026 O O . VAL A 1 262 ? -2.896 11.215 23.273 1.00 87.00 262 VAL A O 1
ATOM 2029 N N . LYS A 1 263 ? -2.594 10.881 21.080 1.00 83.69 263 LYS A N 1
ATOM 2030 C CA . LYS A 1 263 ? -1.292 11.550 20.986 1.00 83.69 263 LYS A CA 1
ATOM 2031 C C . LYS A 1 263 ? -1.316 12.563 19.849 1.00 83.69 263 LYS A C 1
ATOM 2033 O O . LYS A 1 263 ? -1.712 12.242 18.732 1.00 83.69 263 LYS A O 1
ATOM 2038 N N . ARG A 1 264 ? -0.823 13.781 20.112 1.00 75.81 264 ARG A N 1
ATOM 2039 C CA . ARG A 1 264 ? -0.680 14.830 19.081 1.00 75.81 264 ARG A CA 1
ATOM 2040 C C . ARG A 1 264 ? 0.336 14.451 18.000 1.00 75.81 264 ARG A C 1
ATOM 2042 O O . ARG A 1 264 ? 0.144 14.775 16.831 1.00 75.81 264 ARG A O 1
ATOM 2049 N N . LYS A 1 265 ? 1.429 13.786 18.387 1.00 80.69 265 LYS A N 1
ATOM 2050 C CA . LYS A 1 265 ? 2.473 13.314 17.467 1.00 80.69 265 LYS A CA 1
ATOM 2051 C C . LYS A 1 265 ? 2.254 11.842 17.131 1.00 80.69 265 LYS A C 1
ATOM 2053 O O . LYS A 1 265 ? 1.916 11.048 18.005 1.00 80.69 265 LYS A O 1
ATOM 2058 N N . VAL A 1 266 ? 2.475 11.505 15.861 1.00 90.06 266 VAL A N 1
ATOM 2059 C CA . VAL A 1 266 ? 2.487 10.121 15.376 1.00 90.06 266 VAL A CA 1
ATOM 2060 C C . VAL A 1 266 ? 3.599 9.342 16.075 1.00 90.06 266 VAL A C 1
ATOM 2062 O O . VAL A 1 266 ? 4.700 9.866 16.254 1.00 90.06 266 VAL A O 1
ATOM 2065 N N . VAL A 1 267 ? 3.315 8.108 16.480 1.00 92.62 267 VAL A N 1
ATOM 2066 C CA . VAL A 1 267 ? 4.320 7.229 17.084 1.00 92.62 267 VAL A CA 1
ATOM 2067 C C . VAL A 1 267 ? 5.113 6.577 15.953 1.00 92.62 267 VAL A C 1
ATOM 2069 O O . VAL A 1 267 ? 4.532 6.064 14.999 1.00 92.62 267 VAL A O 1
ATOM 2072 N N . SER A 1 268 ? 6.438 6.655 16.024 1.00 91.69 268 SER A N 1
ATOM 2073 C CA . SER A 1 268 ? 7.369 6.013 15.092 1.00 91.69 268 SER A CA 1
ATOM 2074 C C . SER A 1 268 ? 8.224 5.007 15.859 1.00 91.69 268 SER A C 1
ATOM 2076 O O . SER A 1 268 ? 8.468 5.249 17.039 1.00 91.69 268 SER A O 1
ATOM 2078 N N . PRO A 1 269 ? 8.696 3.935 15.205 1.00 90.81 269 PRO A N 1
ATOM 2079 C CA . PRO A 1 269 ? 9.585 2.966 15.834 1.00 90.81 269 PRO A CA 1
ATOM 2080 C C . PRO A 1 269 ? 10.914 3.616 16.222 1.00 90.81 269 PRO A C 1
ATOM 2082 O O . PRO A 1 269 ? 11.395 4.534 15.537 1.00 90.81 269 PRO A O 1
ATOM 2085 N N . GLU A 1 270 ? 11.505 3.114 17.295 1.00 90.69 270 GLU A N 1
ATOM 2086 C CA . GLU A 1 270 ? 12.828 3.501 17.762 1.00 90.69 270 GLU A CA 1
ATOM 2087 C C . GLU A 1 270 ? 13.932 2.849 16.918 1.00 90.69 270 GLU A C 1
ATOM 2089 O O . GLU A 1 270 ? 13.684 2.019 16.043 1.00 90.69 270 GLU A O 1
ATOM 2094 N N . LYS A 1 271 ? 15.191 3.252 17.124 1.00 87.44 271 LYS A N 1
ATOM 2095 C CA . LYS A 1 271 ? 16.308 2.715 16.326 1.00 87.44 271 LYS A CA 1
ATOM 2096 C C . LYS A 1 271 ? 16.494 1.212 16.530 1.00 87.44 271 LYS A C 1
ATOM 2098 O O . LYS A 1 271 ? 16.840 0.533 15.565 1.00 87.44 271 LYS A O 1
ATOM 2103 N N . ASP A 1 272 ? 16.266 0.723 17.743 1.00 89.00 272 ASP A N 1
ATOM 2104 C CA . ASP A 1 272 ? 16.447 -0.688 18.075 1.00 89.00 272 ASP A CA 1
ATOM 2105 C C . ASP A 1 272 ? 15.301 -1.546 17.517 1.00 89.00 272 ASP A C 1
ATOM 2107 O O . ASP A 1 272 ? 15.592 -2.524 16.831 1.00 89.00 272 ASP A O 1
ATOM 2111 N N . ASP A 1 273 ? 14.044 -1.080 17.586 1.00 88.75 273 ASP A N 1
ATOM 2112 C CA . ASP A 1 273 ? 12.904 -1.709 16.886 1.00 88.75 273 ASP A CA 1
ATOM 2113 C C . ASP A 1 273 ? 13.194 -1.921 15.390 1.00 88.75 273 ASP A C 1
ATOM 2115 O O . ASP A 1 273 ? 12.848 -2.935 14.784 1.00 88.75 273 ASP A O 1
ATOM 2119 N N . VAL A 1 274 ? 13.835 -0.931 14.761 1.00 87.75 274 VAL A N 1
ATOM 2120 C CA . VAL A 1 274 ? 14.157 -0.961 13.331 1.00 87.75 274 VAL A CA 1
ATOM 2121 C C . VAL A 1 274 ? 15.345 -1.868 13.014 1.00 87.75 274 VAL A C 1
ATOM 2123 O O . VAL A 1 274 ? 15.427 -2.388 11.897 1.00 87.75 274 VAL A O 1
ATOM 2126 N N . ARG A 1 275 ? 16.271 -2.061 13.958 1.00 86.06 275 ARG A N 1
ATOM 2127 C CA . ARG A 1 275 ? 17.367 -3.028 13.818 1.00 86.06 275 ARG A CA 1
ATOM 2128 C C . ARG A 1 275 ? 16.837 -4.454 13.898 1.00 86.06 275 ARG A C 1
ATOM 2130 O O . ARG A 1 275 ? 17.209 -5.261 13.051 1.00 86.06 275 ARG A O 1
ATOM 2137 N N . GLU A 1 276 ? 15.947 -4.728 14.848 1.00 88.75 276 GLU A N 1
ATOM 2138 C CA . GLU A 1 276 ? 15.299 -6.036 15.001 1.00 88.75 276 GLU A CA 1
ATOM 2139 C C . GLU A 1 276 ? 14.343 -6.338 13.843 1.00 88.75 276 GLU A C 1
ATOM 2141 O O . GLU A 1 276 ? 14.353 -7.434 13.282 1.00 88.75 276 GLU A O 1
ATOM 2146 N N . ASN A 1 277 ? 13.555 -5.344 13.423 1.00 87.06 277 ASN A N 1
ATOM 2147 C CA . ASN A 1 277 ? 12.626 -5.466 12.309 1.00 87.06 277 ASN A CA 1
ATOM 2148 C C . ASN A 1 277 ? 12.788 -4.321 11.287 1.00 87.06 277 ASN A C 1
ATOM 2150 O O . ASN A 1 277 ? 12.045 -3.329 11.303 1.00 87.06 277 ASN A O 1
ATOM 2154 N N . PRO A 1 278 ? 13.674 -4.486 10.283 1.00 84.12 278 PRO A N 1
ATOM 2155 C CA . PRO A 1 278 ? 13.900 -3.483 9.238 1.00 84.12 278 PRO A CA 1
ATOM 2156 C C . PRO A 1 278 ? 12.679 -3.145 8.365 1.00 84.12 278 PRO A C 1
ATOM 2158 O O . PRO A 1 278 ? 12.721 -2.159 7.610 1.00 84.12 278 PRO A O 1
ATOM 2161 N N . ARG A 1 279 ? 11.607 -3.952 8.415 1.00 82.31 279 ARG A N 1
ATOM 2162 C CA . ARG A 1 279 ? 10.336 -3.700 7.706 1.00 82.31 279 ARG A CA 1
ATOM 2163 C C . ARG A 1 279 ? 9.500 -2.648 8.422 1.00 82.31 279 ARG A C 1
ATOM 2165 O O . ARG A 1 279 ? 8.882 -1.816 7.766 1.00 82.31 279 ARG A O 1
ATOM 2172 N N . GLY A 1 280 ? 9.582 -2.616 9.751 1.00 84.75 280 GLY A N 1
ATOM 2173 C CA . GLY A 1 280 ? 8.920 -1.623 10.589 1.00 84.75 280 GLY A CA 1
ATOM 2174 C C . GLY A 1 280 ? 9.464 -0.207 10.411 1.00 84.75 280 GLY A C 1
ATOM 2175 O O . GLY A 1 280 ? 8.830 0.735 10.852 1.00 84.75 280 GLY A O 1
ATOM 2176 N N . ARG A 1 281 ? 10.592 -0.001 9.717 1.00 86.06 281 ARG A N 1
ATOM 2177 C CA . ARG A 1 281 ? 11.302 1.294 9.649 1.00 86.06 281 ARG A CA 1
ATOM 2178 C C . ARG A 1 281 ? 10.483 2.514 9.241 1.00 86.06 281 ARG A C 1
ATOM 2180 O O . ARG A 1 281 ? 10.896 3.626 9.567 1.00 86.06 281 ARG A O 1
ATOM 2187 N N . SER A 1 282 ? 9.409 2.325 8.482 1.00 88.00 282 SER A N 1
ATOM 2188 C CA . SER A 1 282 ? 8.530 3.400 8.010 1.00 88.00 282 SER A CA 1
ATOM 2189 C C . SER A 1 282 ? 7.177 3.405 8.722 1.00 88.00 282 SER A C 1
ATOM 2191 O O . SER A 1 282 ? 6.338 4.239 8.390 1.00 88.00 282 SER A O 1
ATOM 2193 N N . ALA A 1 283 ? 6.986 2.503 9.689 1.00 92.25 283 ALA A N 1
ATOM 2194 C CA . ALA A 1 283 ? 5.758 2.361 10.442 1.00 92.25 283 ALA A CA 1
ATOM 2195 C C . ALA A 1 283 ? 5.438 3.648 11.203 1.00 92.25 283 ALA A C 1
ATOM 2197 O O . ALA A 1 283 ? 6.304 4.305 11.793 1.00 92.25 283 ALA A O 1
ATOM 2198 N N . LYS A 1 284 ? 4.161 3.996 11.176 1.00 94.19 284 LYS A N 1
ATOM 2199 C CA . LYS A 1 284 ? 3.588 5.153 11.841 1.00 94.19 284 LYS A CA 1
ATOM 2200 C C . LYS A 1 284 ? 2.278 4.736 12.476 1.00 94.19 284 LYS A C 1
ATOM 2202 O O . LYS A 1 284 ? 1.343 4.379 11.763 1.00 94.19 284 LYS A O 1
ATOM 2207 N N . LEU A 1 285 ? 2.221 4.817 13.800 1.00 96.19 285 LEU A N 1
ATOM 2208 C CA . LEU A 1 285 ? 1.036 4.495 14.583 1.00 96.19 285 LEU A CA 1
ATOM 2209 C C . LEU A 1 285 ? 0.286 5.775 14.972 1.00 96.19 285 LEU A C 1
ATOM 2211 O O . LEU A 1 285 ? 0.841 6.688 15.597 1.00 96.19 285 LEU A O 1
ATOM 2215 N N . ARG A 1 286 ? -0.999 5.816 14.619 1.00 95.56 286 ARG A N 1
ATOM 2216 C CA . ARG A 1 286 ? -1.970 6.822 15.061 1.00 95.56 286 ARG A CA 1
ATOM 2217 C C . ARG A 1 286 ? -3.014 6.161 15.949 1.00 95.56 286 ARG A C 1
ATOM 2219 O O . ARG A 1 286 ? -3.486 5.076 15.632 1.00 95.56 286 ARG A O 1
ATOM 2226 N N . ILE A 1 287 ? -3.359 6.830 17.047 1.00 95.31 287 ILE A N 1
ATOM 2227 C CA . ILE A 1 287 ? -4.355 6.353 18.011 1.00 95.31 287 ILE A CA 1
ATOM 2228 C C . ILE A 1 287 ? -5.364 7.472 18.257 1.00 95.31 287 ILE A C 1
ATOM 2230 O O . ILE A 1 287 ? -4.969 8.594 18.596 1.00 95.31 287 ILE A O 1
ATOM 2234 N N . ALA A 1 288 ? -6.648 7.162 18.111 1.00 94.94 288 ALA A N 1
ATOM 2235 C CA . ALA A 1 288 ? -7.748 8.077 18.383 1.00 94.94 288 ALA A CA 1
ATOM 2236 C C . ALA A 1 288 ? -8.884 7.376 19.136 1.00 94.94 288 ALA A C 1
ATOM 2238 O O . ALA A 1 288 ? -9.079 6.170 19.001 1.00 94.94 288 ALA A O 1
ATOM 2239 N N . LEU A 1 289 ? -9.622 8.139 19.937 1.00 94.62 289 LEU A N 1
ATOM 2240 C CA . LEU A 1 289 ? -10.842 7.697 20.606 1.00 94.62 289 LEU A CA 1
ATOM 2241 C C . LEU A 1 289 ? -12.052 8.107 19.771 1.00 94.62 289 LEU A C 1
ATOM 2243 O O . LEU A 1 289 ? -12.106 9.254 19.318 1.00 94.62 289 LEU A O 1
ATOM 2247 N N . ARG A 1 290 ? -13.019 7.202 19.596 1.00 92.69 290 ARG A N 1
ATOM 2248 C CA . ARG A 1 290 ? -14.326 7.536 19.020 1.00 92.69 290 ARG A CA 1
ATOM 2249 C C . ARG A 1 290 ? -15.049 8.467 19.990 1.00 92.69 290 ARG A C 1
ATOM 2251 O O . ARG A 1 290 ? -15.240 8.113 21.154 1.00 92.69 290 ARG A O 1
ATOM 2258 N N . GLN A 1 291 ? -15.428 9.652 19.528 1.00 88.06 291 GLN A N 1
ATOM 2259 C CA . GLN A 1 291 ? -16.239 10.565 20.328 1.00 88.06 291 GLN A CA 1
ATOM 2260 C C . GLN A 1 291 ? -17.700 10.120 20.350 1.00 88.06 291 GLN A C 1
ATOM 2262 O O . GLN A 1 291 ? -18.190 9.489 19.410 1.00 88.06 291 GLN A O 1
ATOM 2267 N N . ASP A 1 292 ? -18.381 10.461 21.439 1.00 71.56 292 ASP A N 1
ATOM 2268 C CA . ASP A 1 292 ? -19.819 10.287 21.549 1.00 71.56 292 ASP A CA 1
ATOM 2269 C C . ASP A 1 292 ? -20.492 11.425 20.778 1.00 71.56 292 ASP A C 1
ATOM 2271 O O . ASP A 1 292 ? -20.444 12.590 21.173 1.00 71.56 292 ASP A O 1
ATOM 2275 N N . ARG A 1 293 ? -21.040 11.106 19.612 1.00 58.44 293 ARG A N 1
ATOM 2276 C CA . ARG A 1 293 ? -22.079 11.922 18.995 1.00 58.44 293 ARG A CA 1
ATOM 2277 C C . ARG A 1 293 ? -23.250 10.986 18.734 1.00 58.44 293 ARG A C 1
ATOM 2279 O O . ARG A 1 293 ? -23.047 9.990 18.027 1.00 58.44 293 ARG A O 1
ATOM 2286 N N . PRO A 1 294 ? -24.449 11.288 19.252 1.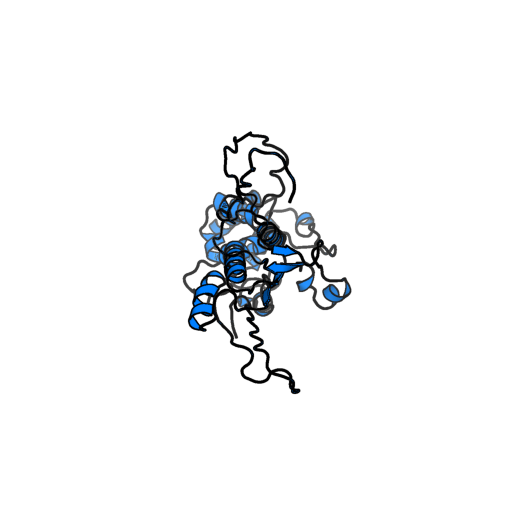00 45.97 294 PRO A N 1
ATOM 2287 C CA . PRO A 1 294 ? -25.646 10.640 18.759 1.00 45.97 294 PRO A CA 1
ATOM 2288 C C . PRO A 1 294 ? -25.750 10.929 17.261 1.00 45.97 294 PRO A C 1
ATOM 2290 O O . PRO A 1 294 ? -25.529 12.054 16.802 1.00 45.97 294 PRO A O 1
ATOM 2293 N N . VAL A 1 295 ? -26.055 9.900 16.478 1.00 39.41 295 VAL A N 1
ATOM 2294 C CA . VAL A 1 295 ? -26.492 10.090 15.098 1.00 39.41 295 VAL A CA 1
ATOM 2295 C C . VAL A 1 295 ? -27.881 10.730 15.182 1.00 39.41 295 VAL A C 1
ATOM 2297 O O . VAL A 1 295 ? -28.850 10.027 15.427 1.00 39.41 295 VAL A O 1
ATOM 2300 N N . GLY A 1 296 ? -27.962 12.055 15.018 1.00 40.09 296 GLY A N 1
ATOM 2301 C CA . GLY A 1 296 ? -29.222 12.751 14.733 1.00 40.09 296 GLY A CA 1
ATOM 2302 C C . GLY A 1 296 ? -30.023 13.323 15.909 1.00 40.09 296 GLY A C 1
ATOM 2303 O O . GLY A 1 296 ? -31.239 13.199 15.893 1.00 40.09 296 GLY A O 1
ATOM 2304 N N . GLU A 1 297 ? -29.398 14.012 16.867 1.00 32.94 297 GLU A N 1
ATOM 2305 C CA . GLU A 1 297 ? -30.134 14.959 17.723 1.00 32.94 297 GLU A CA 1
ATOM 2306 C C . GLU A 1 297 ? -29.525 16.356 17.590 1.00 32.94 297 GLU A C 1
ATOM 2308 O O . GLU A 1 297 ? -28.458 16.654 18.133 1.00 32.94 297 GLU A O 1
ATOM 2313 N N . ASP A 1 298 ? -30.213 17.213 16.835 1.00 36.84 298 ASP A N 1
ATOM 2314 C CA . ASP A 1 298 ? -30.122 18.651 17.040 1.00 36.84 298 ASP A CA 1
ATOM 2315 C C . ASP A 1 298 ? -30.564 18.919 18.483 1.00 36.84 298 ASP A C 1
ATOM 2317 O O . ASP A 1 298 ? -31.702 18.636 18.861 1.00 36.84 298 ASP A O 1
ATOM 2321 N N . LEU A 1 299 ? -29.648 19.417 19.317 1.00 33.25 299 LEU A N 1
ATOM 2322 C CA . LEU A 1 299 ? -29.998 19.887 20.654 1.00 33.25 299 LEU A CA 1
ATOM 2323 C C . LEU A 1 299 ? -31.106 20.943 20.515 1.00 33.25 299 LEU A C 1
ATOM 2325 O O . LEU A 1 299 ? -30.952 21.853 19.692 1.00 33.25 299 LEU A O 1
ATOM 2329 N N . PRO A 1 300 ? -32.196 20.875 21.304 1.00 35.28 300 PRO A N 1
ATOM 2330 C CA . PRO A 1 300 ? -33.202 21.918 21.272 1.00 35.28 300 PRO A CA 1
ATOM 2331 C C . PRO A 1 300 ? -32.526 23.237 21.634 1.00 35.28 300 PRO A C 1
ATOM 2333 O O . PRO A 1 300 ? -31.867 23.367 22.670 1.00 35.28 300 PRO A O 1
ATOM 2336 N N . VAL A 1 301 ? -32.670 24.213 20.740 1.00 33.09 301 VAL A N 1
ATOM 2337 C CA . VAL A 1 301 ? -32.364 25.610 21.021 1.00 33.09 301 VAL A CA 1
ATOM 2338 C C . VAL A 1 301 ? -33.157 25.967 22.272 1.00 33.09 301 VAL A C 1
ATOM 2340 O O . VAL A 1 301 ? -34.384 26.021 22.228 1.00 33.09 301 VAL A O 1
ATOM 2343 N N . TYR A 1 302 ? -32.470 26.180 23.395 1.00 32.81 302 TYR A N 1
ATOM 2344 C CA . TYR A 1 302 ? -33.062 26.868 24.534 1.00 32.81 302 TYR A CA 1
ATOM 2345 C C . TYR A 1 302 ? -33.438 28.266 24.038 1.00 32.81 302 TYR A C 1
ATOM 2347 O O . TYR A 1 302 ? -32.597 29.163 23.972 1.00 32.81 302 TYR A O 1
ATOM 2355 N N . GLN A 1 303 ? -34.695 28.444 23.631 1.00 34.06 303 GLN A N 1
ATOM 2356 C CA . GLN A 1 303 ? -35.292 29.764 23.566 1.00 34.06 303 GLN A CA 1
ATOM 2357 C C . GLN A 1 303 ? -35.309 30.274 25.005 1.00 34.06 303 GLN A C 1
ATOM 2359 O O . GLN A 1 303 ? -36.053 29.781 25.849 1.00 34.06 303 GLN A O 1
ATOM 2364 N N . GLN A 1 304 ? -34.420 31.218 25.307 1.00 33.09 304 GLN A N 1
ATOM 2365 C CA . GLN A 1 304 ? -34.605 32.088 26.455 1.00 33.09 304 GLN A CA 1
ATOM 2366 C C . GLN A 1 304 ? -35.885 32.883 26.194 1.00 33.09 304 GLN A C 1
ATOM 2368 O O . GLN A 1 304 ? -35.866 33.886 25.484 1.00 33.09 304 GLN A O 1
ATOM 2373 N N . GLU A 1 305 ? -37.002 32.417 26.745 1.00 38.22 305 GLU A N 1
ATOM 2374 C CA . GLU A 1 305 ? -38.129 33.294 27.025 1.00 38.22 305 GLU A CA 1
ATOM 2375 C C . GLU A 1 305 ? -37.647 34.324 28.050 1.00 38.22 305 GLU A C 1
ATOM 2377 O O . GLU A 1 305 ? -37.460 34.044 29.236 1.00 38.22 305 GLU A O 1
ATOM 2382 N N . VAL A 1 306 ? -37.357 35.521 27.553 1.00 38.44 306 VAL A N 1
ATOM 2383 C CA . VAL A 1 306 ? -37.149 36.714 28.365 1.00 38.44 306 VAL A CA 1
ATOM 2384 C C . VAL A 1 306 ? -38.506 37.074 28.967 1.00 38.44 306 VAL A C 1
ATOM 2386 O O . VAL A 1 306 ? -39.463 37.303 28.231 1.00 38.44 306 VAL A O 1
ATOM 2389 N N . ARG A 1 307 ? -38.608 37.134 30.299 1.00 48.03 307 ARG A N 1
ATOM 2390 C CA . ARG A 1 307 ? -39.725 37.838 30.944 1.00 48.03 307 ARG A CA 1
ATOM 2391 C C . ARG A 1 307 ? -39.559 39.332 30.677 1.00 48.03 307 ARG A C 1
ATOM 2393 O O . ARG A 1 307 ? -38.468 39.866 30.865 1.00 48.03 307 ARG A O 1
ATOM 2400 N N . GLU A 1 308 ? -40.629 39.999 30.255 1.00 53.25 308 GLU A N 1
ATOM 2401 C CA . GLU A 1 308 ? -40.630 41.424 29.878 1.00 53.25 308 GLU A CA 1
ATOM 2402 C C . GLU A 1 308 ? -40.329 42.400 31.039 1.00 53.25 308 GLU A C 1
ATOM 2404 O O . GLU A 1 308 ? -40.265 43.604 30.812 1.00 53.25 308 GLU A O 1
ATOM 2409 N N . ASP A 1 309 ? -40.105 41.926 32.270 1.00 56.28 309 ASP A N 1
ATOM 2410 C CA . ASP A 1 309 ? -40.004 42.771 33.470 1.00 56.28 309 ASP A CA 1
ATOM 2411 C C . ASP A 1 309 ? -38.625 42.799 34.162 1.00 56.28 309 ASP A C 1
ATOM 2413 O O . ASP A 1 309 ? -38.476 43.423 35.212 1.00 56.28 309 ASP A O 1
ATOM 2417 N N . GLY A 1 310 ? -37.587 42.192 33.576 1.00 49.09 310 GLY A N 1
ATOM 2418 C CA . GLY A 1 310 ? -36.190 42.474 33.944 1.00 49.09 310 GLY A CA 1
ATOM 2419 C C . GLY A 1 310 ? -35.768 42.140 35.384 1.00 49.09 310 GLY A C 1
ATOM 2420 O O . GLY A 1 310 ? -34.810 42.734 35.879 1.00 49.09 310 GLY A O 1
ATOM 2421 N N . SER A 1 311 ? -36.426 41.192 36.056 1.00 44.72 311 SER A N 1
ATOM 2422 C CA . SER A 1 311 ? -36.053 40.765 37.417 1.00 44.72 311 SER A CA 1
ATOM 2423 C C . SER A 1 311 ? -35.325 39.406 37.418 1.00 44.72 311 SER A C 1
ATOM 2425 O O . SER A 1 311 ? -35.776 38.490 36.726 1.00 44.72 311 SER A O 1
ATOM 2427 N N . PRO A 1 312 ? -34.215 39.226 38.168 1.00 36.41 312 PRO A N 1
ATOM 2428 C CA . PRO A 1 312 ? -33.529 37.934 38.276 1.00 36.41 312 PRO A CA 1
ATOM 2429 C C . PRO A 1 312 ? -34.310 36.948 39.166 1.00 36.41 312 PRO A C 1
ATOM 2431 O O . PRO A 1 312 ? -35.050 37.376 40.052 1.00 36.41 312 PRO A O 1
ATOM 2434 N N . LEU A 1 313 ? -34.138 35.638 38.928 1.00 46.03 313 LEU A N 1
ATOM 2435 C CA . LEU A 1 313 ? -34.623 34.570 39.822 1.00 46.03 313 LEU A CA 1
ATOM 2436 C C . LEU A 1 313 ? -33.910 34.596 41.179 1.00 46.03 313 LEU A C 1
ATOM 2438 O O . LEU A 1 313 ? -32.672 34.791 41.180 1.00 46.03 313 LEU A O 1
#

Radius of gyration: 23.83 Å; chains: 1; bounding box: 65×65×68 Å

Foldseek 3Di:
DAFDFDWFQQPPPDDDDDDDDDDPPRTDDDHDFLLCVLVRCVVVVQAWQRGQETEGELDDDPVCAVDLQNLLHLVRKHWQFLERPCVVPVPQDGLLNVLLPDALVVQLLLLCQQLVQPCSSLLSVLSNVLVVVPRDTMSNSSLCSSCVSDDVCVQQPDADPVRGTDGSCNSVSRSSNCVSHVSLVSLLSNLVSRLGSHHAQHKYKYKDQDDSNVVSVVCLQQVHDCVCVVVPSVDPPPVPDDPPDPDPPDDDDPPRGQKDWPDPDWDADDPVSCVVPVSSRRITMTMIGGHDDPPDDDDPPPPPPDDPPPDDD

Organism: Gambusia affinis (NCBI:txid33528)

Sequence (313 aa):
MVNSVKCCVEVQQNQRCGSSIFSVGRVKPLLGRFSELEALLSNMNIKSGSIDAVLLDAGCSSMQMDQAERGFSLSKDGPLDMRMDGERYPDMPCAADVVNTLDQQALASILTAYGEERHARKIASAIVEARRVNPITRTQQLASVVAGAFPPAIVYARKDRLQRRAHIATKTFQALRIFVNDELNELHTGLCVAQSALKPGGRLCVITFHSLEDRLVKRFLQGHDLSNLDQYHFSQNQQGSRKKKLVDENSGCNKSPNWLPVKRKVVSPEKDDVRENPRGRSAKLRIALRQDRPVGEDLPVYQQEVREDGSPL

InterPro domains:
  IPR002903 Ribosomal RNA small subunit methyltransferase H [MF_01007] (1-291)
  IPR002903 Ribosomal RNA small subunit methyltransferase H [PF01795] (25-288)
  IPR002903 Ribosomal RNA small subunit methyltransferase H [PIRSF004486] (23-290)
  IPR002903 Ribosomal RNA small subunit methyltransferase H [PTHR11265] (25-290)
  IPR002903 Ribosomal RNA small subunit methyltransferase H [TIGR00006] (30-289)
  IPR023397 S-adenosyl-L-methionine-dependent methyltransferase, MraW, recognition domain superfamily [G3DSA:1.10.150.170] (68-182)
  IPR023397 S-adenosyl-L-methionine-dependent methyltransferase, MraW, recognition domain superfamily [SSF81799] (70-181)
  IPR029063 S-adenosyl-L-methionine-dependent methyltransferase superfamily [G3DSA:3.40.50.150] (25-288)
  IPR029063 S-adenosyl-L-methionine-dependent methyltransferase superfamily [SSF53335] (43-290)

pLDDT: mean 78.54, std 23.62, range [24.91, 98.56]

Secondary structure (DSSP, 8-state):
---S----------------TT-TTS-------GGGHHHHHHHTT--TT-EEEEEEE-SPPHHHHH-GGGS--SSS--BS---TTTTT-TTSPPHHHHHHHS-HHHHHHHHHHHH--TTHHHHHHHHHHHHHHS---BHHHHHHHHHHTS-HHHHT-EE-TTS-EE-TTHHHHHHHHHHHTTHHHHHHHHHHHHHHHEEEEEEEEEEE-SHHHHHHHHHHHTT---TTTTTS---TTTTSS----------------SEEES-SSPB---HHHHHH-TTGGG-EEEEEEEP---TT-----------TT----